Protein AF-A0A960B682-F1 (afdb_monomer_lite)

Radius of gyration: 35.12 Å; chains: 1; bounding box: 78×86×110 Å

Sequence (239 aa):
MGPPQSSPTVIGLFSESTRPTTAAVTRRRTMNLGVRFSASEDATIVGLQFYRSAKQKRSFAGALWSSKGKLLARVKFPSSTTVGWQTVQLSKPVWMRAGRTFVVSYRARAGRFAVTRGAFISTYTQGSLSVAKKGGVRRASGALKFPKKRTTANYLVDVVAVKATASAAAEPSPTPTSSPTATSSPTATSSPTATSSPTATSSPTASASPTASASPTASASPTTSASATASVPAGGAVT

pLDDT: mean 80.02, std 21.46, range [40.56, 98.81]

Foldseek 3Di:
DDDDQDDWDKDKQDDQPDAFPALKDFDQFKKKKWFKKAFQAKWKFFKKKFFDHQVRQAKKKKFKAFPVFHTDFIDIRHGDNDGGMDIDTTPDIDIHHHPGMMMIIIIGPRRIFGKHAQQQCAKGDDPRMIGHRQRIFMDTDPDNGDGDDTHNMDRGMMTIIIGDGPDPDDPDDPPPPPPPDPDPDDDDDDDDDDDDDDDDDDDDDDDDDDDDDDDDDDDDDDDDDDDDDDDDDDDDDDD

Secondary structure (DSSP, 8-state):
---------EE-SS-TT---SEEEE--SS-EEEEEEEEESS-EEEEEEEEEEPTT--S-EEEEEEETT--EEEEEEE------EEEEEEEEEEEEE-TT-EEEEEEEEGGG-EEEBTTTTSS-EEETTEEE-TT-EEEEE-SS-----EEES-B-SEEEEEEEPP--SS-------PPPPP-PPPPP-PPPPPPPPPPPPPPPPPPPPPPPPPPPPPPPPPPPPP--------------

Structure (mmCIF, N/CA/C/O backbone):
data_AF-A0A960B682-F1
#
_entry.id   AF-A0A960B682-F1
#
loop_
_atom_site.group_PDB
_atom_site.id
_atom_site.type_symbol
_atom_site.label_atom_id
_atom_site.label_alt_id
_atom_site.label_comp_id
_atom_site.label_asym_id
_atom_site.label_entity_id
_atom_site.label_seq_id
_atom_site.pdbx_PDB_ins_code
_atom_site.Cartn_x
_atom_site.Cartn_y
_atom_site.Cartn_z
_atom_site.occupancy
_atom_site.B_iso_or_equiv
_atom_site.auth_seq_id
_atom_site.auth_comp_id
_atom_site.auth_asym_id
_atom_site.auth_atom_id
_atom_site.pdbx_PDB_model_num
ATOM 1 N N . MET A 1 1 ? -16.144 36.222 17.630 1.00 46.81 1 MET A N 1
ATOM 2 C CA . MET A 1 1 ? -15.050 35.413 17.048 1.00 46.81 1 MET A CA 1
ATOM 3 C C . MET A 1 1 ? -15.327 33.956 17.384 1.00 46.81 1 MET A C 1
ATOM 5 O O . MET A 1 1 ? -15.286 33.622 18.559 1.00 46.81 1 MET A O 1
ATOM 9 N N . GLY A 1 2 ? -15.698 33.121 16.409 1.00 49.09 2 GLY A N 1
ATOM 10 C CA . GLY A 1 2 ? -15.802 31.672 16.645 1.00 49.09 2 GLY A CA 1
ATOM 11 C C . GLY A 1 2 ? -14.410 31.039 16.794 1.00 49.09 2 GLY A C 1
ATOM 12 O O . GLY A 1 2 ? -13.438 31.638 16.323 1.00 49.09 2 GLY A O 1
ATOM 13 N N . PRO A 1 3 ? -14.278 29.862 17.432 1.00 58.12 3 PRO A N 1
ATOM 14 C CA . PRO A 1 3 ? -12.999 29.161 17.489 1.00 58.12 3 PRO A CA 1
ATOM 15 C C . PRO A 1 3 ? -12.527 28.798 16.069 1.00 58.12 3 PRO A C 1
ATOM 17 O O . PRO A 1 3 ? -13.360 28.466 15.218 1.00 58.12 3 PRO A O 1
ATOM 20 N N . PRO A 1 4 ? -11.212 28.841 15.784 1.00 53.50 4 PRO A N 1
ATOM 21 C CA . PRO A 1 4 ? -10.695 28.495 14.466 1.00 53.50 4 PRO A CA 1
ATOM 22 C C . PRO A 1 4 ? -10.972 27.018 14.165 1.00 53.50 4 PRO A C 1
ATOM 24 O O . PRO A 1 4 ? -10.427 26.123 14.811 1.00 53.50 4 PRO A O 1
ATOM 27 N N . GLN A 1 5 ? -11.815 26.753 13.165 1.00 52.91 5 GLN A N 1
ATOM 28 C CA . GLN A 1 5 ? -12.023 25.396 12.670 1.00 52.91 5 GLN A CA 1
ATOM 29 C C . GLN A 1 5 ? -10.776 24.939 11.907 1.00 52.91 5 GLN A C 1
ATOM 31 O O . GLN A 1 5 ? -10.534 25.346 10.770 1.00 52.91 5 GLN A O 1
ATOM 36 N N . SER A 1 6 ? -9.973 24.080 12.535 1.00 59.97 6 SER A N 1
ATOM 37 C CA . SER A 1 6 ? -8.845 23.425 11.871 1.00 59.97 6 SER A CA 1
ATOM 38 C C . SER A 1 6 ? -9.337 22.585 10.693 1.00 59.97 6 SER A C 1
ATOM 40 O O . SER A 1 6 ? -10.224 21.744 10.846 1.00 59.97 6 SER A O 1
ATOM 42 N N . SER A 1 7 ? -8.741 22.794 9.519 1.00 66.75 7 SER A N 1
ATOM 43 C CA . SER A 1 7 ? -9.052 22.014 8.315 1.00 66.75 7 SER A CA 1
ATOM 44 C C . SER A 1 7 ? -8.635 20.540 8.463 1.00 66.75 7 SER A C 1
ATOM 46 O O . SER A 1 7 ? -7.662 20.248 9.163 1.00 66.75 7 SER A O 1
ATOM 48 N N . PRO A 1 8 ? -9.328 19.593 7.802 1.00 75.12 8 PRO A N 1
ATOM 49 C CA . PRO A 1 8 ? -9.015 18.168 7.891 1.00 75.12 8 PRO A CA 1
ATOM 50 C C . PRO A 1 8 ? -7.630 17.834 7.315 1.00 75.12 8 PRO A C 1
ATOM 52 O O . PRO A 1 8 ? -7.398 17.925 6.109 1.00 75.12 8 PRO A O 1
ATOM 55 N N . THR A 1 9 ? -6.711 17.387 8.175 1.00 88.88 9 THR A N 1
ATOM 56 C CA . THR A 1 9 ? -5.348 17.014 7.771 1.00 88.88 9 THR A CA 1
ATOM 57 C C . THR A 1 9 ? -5.322 15.646 7.092 1.00 88.88 9 THR A C 1
ATOM 59 O O . THR A 1 9 ? -5.584 14.615 7.722 1.00 88.88 9 THR A O 1
ATOM 62 N N . VAL A 1 10 ? -4.941 15.630 5.813 1.00 92.81 10 VAL A N 1
ATOM 63 C CA . VAL A 1 10 ? -4.669 14.404 5.048 1.00 92.81 10 VAL A CA 1
ATOM 64 C C . VAL A 1 10 ? -3.266 13.883 5.373 1.00 92.81 10 VAL A C 1
ATOM 66 O O . VAL A 1 10 ? -2.299 14.641 5.386 1.00 92.81 10 VAL A O 1
ATOM 69 N N . ILE A 1 11 ? -3.151 12.578 5.616 1.00 95.06 11 ILE A N 1
ATOM 70 C CA . ILE A 1 11 ? -1.906 11.865 5.921 1.00 95.06 11 ILE A CA 1
ATOM 71 C C . ILE A 1 11 ? -1.767 10.593 5.070 1.00 95.06 11 ILE A C 1
ATOM 73 O O . ILE A 1 11 ? -2.754 9.950 4.701 1.00 95.06 11 ILE A O 1
ATOM 77 N N . GLY A 1 12 ? -0.518 10.208 4.811 1.00 96.50 12 GLY A N 1
ATOM 78 C CA . GLY A 1 12 ? -0.110 8.966 4.150 1.00 96.50 12 GLY A CA 1
ATOM 79 C C . GLY A 1 12 ? 1.223 8.472 4.719 1.00 96.50 12 GLY A C 1
ATOM 80 O O . GLY A 1 12 ? 1.853 9.172 5.520 1.00 96.50 12 GLY A O 1
ATOM 81 N N . LEU A 1 13 ? 1.645 7.261 4.355 1.00 96.50 13 LEU A N 1
ATOM 82 C CA . LEU A 1 13 ? 2.926 6.690 4.778 1.00 96.50 13 LEU A CA 1
ATOM 83 C C . LEU A 1 13 ? 4.105 7.361 4.081 1.00 96.50 13 LEU A C 1
ATOM 85 O O . LEU A 1 13 ? 5.152 7.477 4.699 1.00 96.50 13 LEU A O 1
ATOM 89 N N . PHE A 1 14 ? 3.969 7.768 2.823 1.00 96.75 14 PHE A N 1
ATOM 90 C CA . PHE A 1 14 ? 5.060 8.315 2.020 1.00 96.75 14 PHE A CA 1
ATOM 91 C C . PHE A 1 14 ? 4.725 9.722 1.526 1.00 96.75 14 PHE A C 1
ATOM 93 O O . PHE A 1 14 ? 3.563 10.095 1.402 1.00 96.75 14 PHE A O 1
ATOM 100 N N . SER A 1 15 ? 5.746 10.528 1.245 1.00 93.62 15 SER A N 1
ATOM 101 C CA . SER A 1 15 ? 5.554 11.814 0.570 1.00 93.62 15 SER A CA 1
ATOM 102 C C . SER A 1 15 ? 5.215 11.600 -0.909 1.00 93.62 15 SER A C 1
ATOM 104 O O . SER A 1 15 ? 5.771 10.702 -1.552 1.00 93.62 15 SER A O 1
ATOM 106 N N . GLU A 1 16 ? 4.404 12.484 -1.491 1.00 92.88 16 GLU A N 1
ATOM 107 C CA . GLU A 1 16 ? 4.124 12.541 -2.935 1.00 92.88 16 GLU A CA 1
ATOM 108 C C . GLU A 1 16 ? 5.397 12.735 -3.784 1.00 92.88 16 GLU A C 1
ATOM 110 O O . GLU A 1 16 ? 5.443 12.357 -4.960 1.00 92.88 16 GLU A O 1
ATOM 115 N N . SER A 1 17 ? 6.482 13.261 -3.201 1.00 94.25 17 SER A N 1
ATOM 116 C CA . SER A 1 17 ? 7.797 13.348 -3.856 1.00 94.25 17 SER A CA 1
ATOM 117 C C . SER A 1 17 ? 8.570 12.022 -3.874 1.00 94.25 17 SER A C 1
ATOM 119 O O . SER A 1 17 ? 9.531 11.889 -4.630 1.00 94.25 17 SER A O 1
ATOM 121 N N . THR A 1 18 ? 8.139 11.003 -3.121 1.00 95.88 18 THR A N 1
ATOM 122 C CA . THR A 1 18 ? 8.808 9.692 -3.049 1.00 95.88 18 THR A CA 1
ATOM 123 C C . THR A 1 18 ? 8.901 9.045 -4.431 1.00 95.88 18 THR A C 1
ATOM 125 O O . THR A 1 18 ? 7.913 8.961 -5.167 1.00 95.88 18 THR A O 1
ATOM 128 N N . ARG A 1 19 ? 10.087 8.540 -4.786 1.00 95.56 19 ARG A N 1
ATOM 129 C CA . ARG A 1 19 ? 10.338 7.797 -6.031 1.00 95.56 19 ARG A CA 1
ATOM 130 C C . ARG A 1 19 ? 10.935 6.413 -5.730 1.00 95.56 19 ARG A C 1
ATOM 132 O O . ARG A 1 19 ? 11.663 6.257 -4.749 1.00 95.56 19 ARG A O 1
ATOM 139 N N . PRO A 1 20 ? 10.643 5.386 -6.546 1.00 96.44 20 PRO A N 1
ATOM 140 C CA . PRO A 1 20 ? 11.261 4.070 -6.405 1.00 96.44 20 PRO A CA 1
ATOM 141 C C . PRO A 1 20 ? 12.722 4.067 -6.874 1.00 96.44 20 PRO A C 1
ATOM 143 O O . PRO A 1 20 ? 13.000 4.511 -7.986 1.00 96.44 20 PRO A O 1
ATOM 146 N N . THR A 1 21 ? 13.639 3.448 -6.122 1.00 95.75 21 THR A N 1
ATOM 147 C CA . THR A 1 21 ? 15.032 3.255 -6.594 1.00 95.75 21 THR A CA 1
ATOM 148 C C . THR A 1 21 ? 15.147 2.218 -7.716 1.00 95.75 21 THR A C 1
ATOM 150 O O . THR A 1 21 ? 16.139 2.157 -8.433 1.00 95.75 21 THR A O 1
ATOM 153 N N . THR A 1 22 ? 14.125 1.385 -7.923 1.00 93.94 22 THR A N 1
ATOM 154 C CA . THR A 1 22 ? 13.963 0.571 -9.132 1.00 93.94 22 THR A CA 1
ATOM 155 C C . THR A 1 22 ? 12.555 0.768 -9.686 1.00 93.94 22 THR A C 1
ATOM 157 O O . THR A 1 22 ? 11.593 0.173 -9.193 1.00 93.94 22 THR A O 1
ATOM 160 N N . ALA A 1 23 ? 12.430 1.570 -10.745 1.00 88.56 23 ALA A N 1
ATOM 161 C CA . ALA A 1 23 ? 11.139 1.920 -11.340 1.00 88.56 23 ALA A CA 1
ATOM 162 C C . ALA A 1 23 ? 10.352 0.713 -11.889 1.00 88.56 23 ALA A C 1
ATOM 164 O O . ALA A 1 23 ? 9.124 0.697 -11.819 1.00 88.56 23 ALA A O 1
ATOM 165 N N . ALA A 1 24 ? 11.017 -0.317 -12.425 1.00 85.38 24 ALA A N 1
ATOM 166 C CA . ALA A 1 24 ? 10.324 -1.493 -12.953 1.00 85.38 24 ALA A CA 1
ATOM 167 C C . ALA A 1 24 ? 11.128 -2.794 -12.814 1.00 85.38 24 ALA A C 1
ATOM 169 O O . ALA A 1 24 ? 11.916 -3.160 -13.686 1.00 85.38 24 ALA A O 1
ATOM 170 N N . VAL A 1 25 ? 10.838 -3.562 -11.764 1.00 87.00 25 VAL A N 1
ATOM 171 C CA . VAL A 1 25 ? 11.156 -4.995 -11.721 1.00 87.00 25 VAL A CA 1
ATOM 172 C C . VAL A 1 25 ? 10.206 -5.742 -12.659 1.00 87.00 25 VAL A C 1
ATOM 174 O O . VAL A 1 25 ? 9.027 -5.403 -12.751 1.00 87.00 25 VAL A O 1
ATOM 177 N N . THR A 1 26 ? 10.706 -6.779 -13.335 1.00 85.56 26 THR A N 1
ATOM 178 C CA . THR A 1 26 ? 9.886 -7.767 -14.053 1.00 85.56 26 THR A CA 1
ATOM 179 C C . THR A 1 26 ? 10.125 -9.154 -13.451 1.00 85.56 26 THR A C 1
ATOM 181 O O . THR A 1 26 ? 11.264 -9.545 -13.201 1.00 85.56 26 THR A O 1
ATOM 184 N N . ARG A 1 27 ? 9.056 -9.914 -13.192 1.00 81.38 27 ARG A N 1
ATOM 185 C CA . ARG A 1 27 ? 9.108 -11.320 -12.748 1.00 81.38 27 ARG A CA 1
ATOM 186 C C . ARG A 1 27 ? 8.063 -12.119 -13.521 1.00 81.38 27 ARG A C 1
ATOM 188 O O . ARG A 1 27 ? 6.939 -11.657 -13.660 1.00 81.38 27 ARG A O 1
ATOM 195 N N . ARG A 1 28 ? 8.360 -13.364 -13.907 1.00 82.88 28 ARG A N 1
ATOM 196 C CA . ARG A 1 28 ? 7.420 -14.258 -14.629 1.00 82.88 28 ARG A CA 1
ATOM 197 C C . ARG A 1 28 ? 6.157 -14.671 -13.829 1.00 82.88 28 ARG A C 1
ATOM 199 O O . ARG A 1 28 ? 5.423 -15.548 -14.258 1.00 82.88 28 ARG A O 1
ATOM 206 N N . ARG A 1 29 ? 5.887 -14.084 -12.652 1.00 89.81 29 ARG A N 1
ATOM 207 C CA . ARG A 1 29 ? 4.788 -14.465 -11.741 1.00 89.81 29 ARG A CA 1
ATOM 208 C C . ARG A 1 29 ? 4.045 -13.236 -11.218 1.00 89.81 29 ARG A C 1
ATOM 210 O O . ARG A 1 29 ? 4.669 -12.250 -10.838 1.00 89.81 29 ARG A O 1
ATOM 217 N N . THR A 1 30 ? 2.717 -13.320 -11.137 1.00 93.56 30 THR A N 1
ATOM 218 C CA . THR A 1 30 ? 1.878 -12.292 -10.494 1.00 93.56 30 THR A CA 1
ATOM 219 C C . THR A 1 30 ? 2.137 -12.247 -8.985 1.00 93.56 30 THR A C 1
ATOM 221 O O . THR A 1 30 ? 2.224 -13.284 -8.319 1.00 93.56 30 THR A O 1
ATOM 224 N N . MET A 1 31 ? 2.257 -11.034 -8.448 1.00 95.75 31 MET A N 1
ATOM 225 C CA . MET A 1 31 ? 2.606 -10.769 -7.052 1.00 95.75 31 MET A CA 1
ATOM 226 C C . MET A 1 31 ? 1.528 -9.923 -6.374 1.00 95.75 31 MET A C 1
ATOM 228 O O . MET A 1 31 ? 1.009 -8.986 -6.967 1.00 95.75 31 MET A O 1
ATOM 232 N N . ASN A 1 32 ? 1.233 -10.222 -5.111 1.00 97.62 32 ASN A N 1
ATOM 233 C CA . ASN A 1 32 ? 0.652 -9.269 -4.169 1.00 97.62 32 ASN A CA 1
ATOM 234 C C . ASN A 1 32 ? 1.809 -8.629 -3.416 1.00 97.62 32 ASN A C 1
ATOM 236 O O . ASN A 1 32 ? 2.676 -9.359 -2.922 1.00 97.62 32 ASN A O 1
ATOM 240 N N . LEU A 1 33 ? 1.823 -7.306 -3.359 1.00 97.75 33 LEU A N 1
ATOM 241 C CA . LEU A 1 33 ? 2.893 -6.487 -2.802 1.00 97.75 33 LEU A CA 1
ATOM 242 C C . LEU A 1 33 ? 2.260 -5.419 -1.918 1.00 97.75 33 LEU A C 1
ATOM 244 O O . LEU A 1 33 ? 1.188 -4.921 -2.255 1.00 97.75 33 LEU A O 1
ATOM 248 N N . GLY A 1 34 ? 2.876 -5.101 -0.787 1.00 98.38 34 GLY A N 1
ATOM 249 C CA . GLY A 1 34 ? 2.265 -4.219 0.197 1.00 98.38 34 GLY A CA 1
ATOM 250 C C . GLY A 1 34 ? 3.201 -3.769 1.302 1.00 98.38 34 GLY A C 1
ATOM 251 O O . GLY A 1 34 ? 4.359 -4.183 1.365 1.00 98.38 34 GLY A O 1
ATOM 252 N N . VAL A 1 35 ? 2.660 -2.968 2.207 1.00 98.75 35 VAL A N 1
ATOM 253 C CA . VAL A 1 35 ? 3.325 -2.517 3.427 1.00 98.75 35 VAL A CA 1
ATOM 254 C C . VAL A 1 35 ? 2.402 -2.753 4.622 1.00 98.75 35 VAL A C 1
ATOM 256 O O . VAL A 1 35 ? 1.184 -2.583 4.535 1.00 98.75 35 VAL A O 1
ATOM 259 N N . ARG A 1 36 ? 2.985 -3.228 5.725 1.00 98.62 36 ARG A N 1
ATOM 260 C CA . ARG A 1 36 ? 2.327 -3.422 7.019 1.00 98.62 36 ARG A CA 1
ATOM 261 C C . ARG A 1 36 ? 2.695 -2.252 7.919 1.00 98.62 36 ARG A C 1
ATOM 263 O O . ARG A 1 36 ? 3.870 -2.096 8.244 1.00 98.62 36 ARG A O 1
ATOM 270 N N . PHE A 1 37 ? 1.696 -1.488 8.330 1.00 98.56 37 PHE A N 1
ATOM 271 C CA . PHE A 1 37 ? 1.862 -0.214 9.021 1.00 98.56 37 PHE A CA 1
ATOM 272 C C . PHE A 1 37 ? 0.889 -0.092 10.198 1.00 98.56 37 PHE A C 1
ATOM 274 O O . PHE A 1 37 ? -0.105 -0.821 10.261 1.00 98.56 37 PHE A O 1
ATOM 281 N N . SER A 1 38 ? 1.174 0.806 11.129 1.00 97.62 38 SER A N 1
ATOM 282 C CA . SER A 1 38 ? 0.325 1.135 12.279 1.00 97.62 38 SER A CA 1
ATOM 283 C C . SER A 1 38 ? 0.161 2.642 12.412 1.00 97.62 38 SER A C 1
ATOM 285 O O . SER A 1 38 ? 1.035 3.380 11.961 1.00 97.62 38 SER A O 1
ATOM 287 N N . ALA A 1 39 ? -0.924 3.074 13.052 1.00 94.88 39 ALA A N 1
ATOM 288 C CA . ALA A 1 39 ? -1.137 4.468 13.425 1.00 94.88 39 ALA A CA 1
ATOM 289 C C . ALA A 1 39 ? -0.921 4.681 14.933 1.00 94.88 39 ALA A C 1
ATOM 291 O O . ALA A 1 39 ? -1.259 3.799 15.726 1.00 94.88 39 ALA A O 1
ATOM 292 N N . SER A 1 40 ? -0.380 5.833 15.327 1.00 94.06 40 SER A N 1
ATOM 293 C CA . SER A 1 40 ? -0.307 6.299 16.723 1.00 94.06 40 SER A CA 1
ATOM 294 C C . SER A 1 40 ? -1.534 7.111 17.152 1.00 94.06 40 SER A C 1
ATOM 296 O O . SER A 1 40 ? -1.729 7.325 18.340 1.00 94.06 40 SER A O 1
ATOM 298 N N . GLU A 1 41 ? -2.361 7.536 16.197 1.00 93.00 41 GLU A N 1
ATOM 299 C CA . GLU A 1 41 ? -3.565 8.350 16.395 1.00 93.00 41 GLU A CA 1
ATOM 300 C C . GLU A 1 41 ? -4.746 7.753 15.618 1.00 93.00 41 GLU A C 1
ATOM 302 O O . GLU A 1 41 ? -4.549 6.998 14.660 1.00 93.00 41 GLU A O 1
ATOM 307 N N . ASP A 1 42 ? -5.963 8.116 16.019 1.00 92.94 42 ASP A N 1
ATOM 308 C CA . ASP A 1 42 ? -7.193 7.739 15.325 1.00 92.94 42 ASP A CA 1
ATOM 309 C C . ASP A 1 42 ? -7.363 8.551 14.023 1.00 92.94 42 ASP A C 1
ATOM 311 O O . ASP A 1 42 ? -7.172 9.769 13.977 1.00 92.94 42 ASP A O 1
ATOM 315 N N . ALA A 1 43 ? -7.700 7.864 12.931 1.00 94.38 43 ALA A N 1
ATOM 316 C CA . ALA A 1 43 ? -7.898 8.461 11.613 1.00 94.38 43 ALA A CA 1
ATOM 317 C C . ALA A 1 43 ? -8.859 7.627 10.752 1.00 94.38 43 ALA A C 1
ATOM 319 O O . ALA A 1 43 ? -9.048 6.427 10.962 1.00 94.38 43 ALA A O 1
ATOM 320 N N . THR A 1 44 ? -9.403 8.236 9.703 1.00 96.62 44 THR A N 1
ATOM 321 C CA . THR A 1 44 ? -10.248 7.556 8.715 1.00 96.62 44 THR A CA 1
ATOM 322 C C . THR A 1 44 ? -9.472 7.350 7.422 1.00 96.62 44 THR A C 1
ATOM 324 O O . THR A 1 44 ? -9.117 8.319 6.758 1.00 96.62 44 THR A O 1
ATOM 327 N N . ILE A 1 45 ? -9.239 6.102 7.008 1.00 97.69 45 ILE A N 1
ATOM 328 C CA . ILE A 1 45 ? -8.698 5.813 5.672 1.00 97.69 45 ILE A CA 1
ATOM 329 C C . ILE A 1 45 ? -9.813 6.059 4.650 1.00 97.69 45 ILE A C 1
ATOM 331 O O . ILE A 1 45 ? -10.816 5.342 4.644 1.00 97.69 45 ILE A O 1
ATOM 335 N N . VAL A 1 46 ? -9.626 7.060 3.791 1.00 98.06 46 VAL A N 1
ATOM 336 C CA . VAL A 1 46 ? -10.589 7.482 2.759 1.00 98.06 46 VAL A CA 1
ATOM 337 C C . VAL A 1 46 ? -10.209 6.996 1.366 1.00 98.06 46 VAL A C 1
ATOM 339 O O . VAL A 1 46 ? -11.094 6.796 0.544 1.00 98.06 46 VAL A O 1
ATOM 342 N N . GLY A 1 47 ? -8.930 6.714 1.107 1.00 97.94 47 GLY A N 1
ATOM 343 C CA . GLY A 1 47 ? -8.446 6.250 -0.194 1.00 97.94 47 GLY A CA 1
ATOM 344 C C . GLY A 1 47 ? -7.230 5.337 -0.092 1.00 97.94 47 GLY A C 1
ATOM 345 O O . GLY A 1 47 ? -6.609 5.211 0.963 1.00 97.94 47 GLY A O 1
ATOM 346 N N . LEU A 1 48 ? -6.879 4.692 -1.204 1.00 98.62 48 LEU A N 1
ATOM 347 C CA . LEU A 1 48 ? -5.604 3.994 -1.380 1.00 98.62 48 LEU A CA 1
ATOM 348 C C . LEU A 1 48 ? -4.814 4.641 -2.512 1.00 98.62 48 LEU A C 1
ATOM 350 O O . LEU A 1 48 ? -5.388 5.080 -3.511 1.00 98.62 48 LEU A O 1
ATOM 354 N N . GLN A 1 49 ? -3.494 4.603 -2.398 1.00 97.75 49 GLN A N 1
ATOM 355 C CA . GLN A 1 49 ? -2.580 5.119 -3.404 1.00 97.75 49 GLN A CA 1
ATOM 356 C C . GLN A 1 49 ? -1.593 4.044 -3.859 1.00 97.75 49 GLN A C 1
ATOM 358 O O . GLN A 1 49 ? -1.257 3.127 -3.107 1.00 97.75 49 GLN A O 1
ATOM 363 N N . PHE A 1 50 ? -1.098 4.138 -5.090 1.00 95.38 50 PHE A N 1
ATOM 364 C CA . PHE A 1 50 ? 0.079 3.377 -5.510 1.00 95.38 50 PHE A CA 1
ATOM 365 C C . PHE A 1 50 ? 0.902 4.146 -6.540 1.00 95.38 50 PHE A C 1
ATOM 367 O O . PHE A 1 50 ? 0.360 4.945 -7.304 1.00 95.38 50 PHE A O 1
ATOM 374 N N . TYR A 1 51 ? 2.203 3.875 -6.589 1.00 96.50 51 TYR A N 1
ATOM 375 C CA . TYR A 1 51 ? 3.080 4.437 -7.607 1.00 96.50 51 TYR A CA 1
ATOM 376 C C . TYR A 1 51 ? 3.034 3.584 -8.877 1.00 96.50 51 TYR A C 1
ATOM 378 O O . TYR A 1 51 ? 3.448 2.418 -8.885 1.00 96.50 51 TYR A O 1
ATOM 386 N N . ARG A 1 52 ? 2.568 4.177 -9.976 1.00 95.00 52 ARG A N 1
ATOM 387 C CA . ARG A 1 52 ? 2.579 3.579 -11.310 1.00 95.00 52 ARG A CA 1
ATOM 388 C C . ARG A 1 52 ? 3.905 3.858 -12.004 1.00 95.00 52 ARG A C 1
ATOM 390 O O . ARG A 1 52 ? 4.301 5.009 -12.162 1.00 95.00 52 ARG A O 1
ATOM 397 N N . SER A 1 53 ? 4.566 2.812 -12.494 1.00 91.75 53 SER A N 1
ATOM 398 C CA . SER A 1 53 ? 5.712 2.953 -13.399 1.00 91.75 53 SER A CA 1
ATOM 399 C C . SER A 1 53 ? 5.330 2.823 -14.874 1.00 91.75 53 SER A C 1
ATOM 401 O O . SER A 1 53 ? 4.297 2.249 -15.219 1.00 91.75 53 SER A O 1
ATOM 403 N N . ALA A 1 54 ? 6.200 3.290 -15.776 1.00 88.38 54 ALA A N 1
ATOM 404 C CA . ALA A 1 54 ? 5.956 3.293 -17.226 1.00 88.38 54 ALA A CA 1
ATOM 405 C C . ALA A 1 54 ? 5.617 1.904 -17.816 1.00 88.38 54 ALA A C 1
ATOM 407 O O . ALA A 1 54 ? 4.930 1.795 -18.833 1.00 88.38 54 ALA A O 1
ATOM 408 N N . LYS A 1 55 ? 6.059 0.817 -17.160 1.00 85.69 55 LYS A N 1
ATOM 409 C CA . LYS A 1 55 ? 5.779 -0.578 -17.561 1.00 85.69 55 LYS A CA 1
ATOM 410 C C . LYS A 1 55 ? 4.468 -1.133 -16.962 1.00 85.69 55 LYS A C 1
ATOM 412 O O . LYS A 1 55 ? 4.178 -2.320 -17.119 1.00 85.69 55 LYS A O 1
ATOM 417 N N . GLN A 1 56 ? 3.663 -0.303 -16.293 1.00 89.12 56 GLN A N 1
ATOM 418 C CA . GLN A 1 56 ? 2.411 -0.656 -15.610 1.00 89.12 56 GLN A CA 1
ATOM 419 C C . GLN A 1 56 ? 1.199 0.106 -16.192 1.00 89.12 56 GLN A C 1
ATOM 421 O O . GLN A 1 56 ? 0.509 0.830 -15.483 1.00 89.12 56 GLN A O 1
ATOM 426 N N . LYS A 1 57 ? 0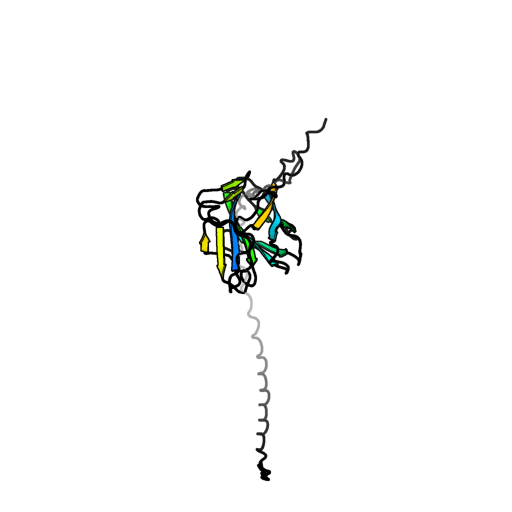.883 -0.079 -17.482 1.00 90.56 57 LYS A N 1
ATOM 427 C CA . LYS A 1 57 ? -0.206 0.672 -18.156 1.00 90.56 57 LYS A CA 1
ATOM 428 C C . LYS A 1 57 ? -1.641 0.165 -17.880 1.00 90.56 57 LYS A C 1
ATOM 430 O O . LYS A 1 57 ? -2.614 0.896 -18.036 1.00 90.56 57 LYS A O 1
ATOM 435 N N . ARG A 1 58 ? -1.800 -1.099 -17.460 1.00 91.81 58 ARG A N 1
ATOM 436 C CA . ARG A 1 58 ? -3.112 -1.766 -17.264 1.00 91.81 58 ARG A CA 1
ATOM 437 C C . ARG A 1 58 ? -3.791 -1.363 -15.944 1.00 91.81 58 ARG A C 1
ATOM 439 O O . ARG A 1 58 ? -3.181 -0.715 -15.100 1.00 91.81 58 ARG A O 1
ATOM 446 N N . SER A 1 59 ? -5.039 -1.787 -15.738 1.00 93.50 59 SER A N 1
ATOM 447 C CA . SER A 1 59 ? -5.705 -1.671 -14.432 1.00 93.50 59 SER A CA 1
ATOM 448 C C . SER A 1 59 ? -5.140 -2.653 -13.396 1.00 93.50 59 SER A C 1
ATOM 450 O O . SER A 1 59 ? -4.761 -3.791 -13.716 1.00 93.50 59 SER A O 1
ATOM 452 N N . PHE A 1 60 ? -5.128 -2.228 -12.133 1.00 93.62 60 PHE A N 1
ATOM 453 C CA . PHE A 1 60 ? -4.641 -3.001 -10.986 1.00 93.62 60 PHE A CA 1
ATOM 454 C C . PHE A 1 60 ? -5.700 -3.062 -9.883 1.00 93.62 60 PHE A C 1
ATOM 456 O O . PHE A 1 60 ? -6.621 -2.255 -9.842 1.00 93.62 60 PHE A O 1
ATOM 463 N N . ALA A 1 61 ? -5.588 -4.050 -8.995 1.00 96.56 61 ALA A N 1
ATOM 464 C CA . ALA A 1 61 ? -6.465 -4.168 -7.833 1.00 96.56 61 ALA A CA 1
ATOM 465 C C . ALA A 1 61 ? -5.661 -3.865 -6.568 1.00 96.56 61 ALA A C 1
ATOM 467 O O . ALA A 1 61 ? -4.628 -4.509 -6.356 1.00 96.56 61 ALA A O 1
ATOM 468 N N . GLY A 1 62 ? -6.145 -2.919 -5.766 1.00 97.94 62 GLY A N 1
ATOM 469 C CA . GLY A 1 62 ? -5.652 -2.620 -4.424 1.00 97.94 62 GLY A CA 1
ATOM 470 C C . GLY A 1 62 ? -6.544 -3.247 -3.351 1.00 97.94 62 GLY A C 1
ATOM 471 O O . GLY A 1 62 ? -7.716 -3.545 -3.602 1.00 97.94 62 GLY A O 1
ATOM 472 N N . ALA A 1 63 ? -5.991 -3.470 -2.164 1.00 98.62 63 ALA A N 1
ATOM 473 C CA . ALA A 1 63 ? -6.727 -3.925 -0.992 1.00 98.62 63 ALA A CA 1
ATOM 474 C C . ALA A 1 63 ? -6.075 -3.461 0.312 1.00 98.62 63 ALA A C 1
ATOM 476 O O . ALA A 1 63 ? -4.850 -3.542 0.468 1.00 98.62 63 ALA A O 1
ATOM 477 N N . LEU A 1 64 ? -6.938 -3.070 1.248 1.00 98.75 64 LEU A N 1
ATOM 478 C CA . LEU A 1 64 ? -6.634 -2.827 2.650 1.00 98.75 64 LEU A CA 1
ATOM 479 C C . LEU A 1 64 ? -7.090 -4.034 3.476 1.00 98.75 64 LEU A C 1
ATOM 481 O O . LEU A 1 64 ? -8.203 -4.536 3.297 1.00 98.75 64 LEU A O 1
ATOM 485 N N . TRP A 1 65 ? -6.247 -4.476 4.401 1.00 98.75 65 TRP A N 1
ATOM 486 C CA . TRP A 1 65 ? -6.497 -5.630 5.258 1.00 98.75 65 TRP A CA 1
ATOM 487 C C . TRP A 1 65 ? -6.210 -5.302 6.722 1.00 98.75 65 TRP A C 1
ATOM 489 O O . TRP A 1 65 ? -5.344 -4.481 7.033 1.00 98.75 65 TRP A O 1
ATOM 499 N N . SER A 1 66 ? -6.861 -6.026 7.632 1.00 98.12 66 SER A N 1
ATOM 500 C CA . SER A 1 66 ? -6.410 -6.094 9.022 1.00 98.12 66 SER A CA 1
ATOM 501 C C . SER A 1 66 ? -5.067 -6.829 9.127 1.00 98.12 66 SER A C 1
ATOM 503 O O . SER A 1 66 ? -4.699 -7.612 8.247 1.00 98.12 66 SER A O 1
ATOM 505 N N . SER A 1 67 ? -4.360 -6.663 10.246 1.00 96.56 67 SER A N 1
ATOM 506 C CA . SER A 1 67 ? -3.147 -7.436 10.567 1.00 96.56 67 SER A CA 1
ATOM 507 C C . SER A 1 67 ? -3.312 -8.962 10.487 1.00 96.56 67 SER A C 1
ATOM 509 O O . SER A 1 67 ? -2.331 -9.656 10.220 1.00 96.56 67 SER A O 1
ATOM 511 N N . LYS A 1 68 ? -4.536 -9.472 10.695 1.00 96.25 68 LYS A N 1
ATOM 512 C CA . LYS A 1 68 ? -4.912 -10.897 10.618 1.00 96.25 68 LYS A CA 1
ATOM 513 C C . LYS A 1 68 ? -5.318 -11.344 9.200 1.00 96.25 68 LYS A C 1
ATOM 515 O O . LYS A 1 68 ? -5.530 -12.530 8.972 1.00 96.25 68 LYS A O 1
ATOM 520 N N . GLY A 1 69 ? -5.416 -10.420 8.241 1.00 97.50 69 GLY A N 1
ATOM 521 C CA . GLY A 1 69 ? -5.749 -10.708 6.843 1.00 97.50 69 GLY A CA 1
ATOM 522 C C . GLY A 1 69 ? -7.238 -10.685 6.485 1.00 97.50 69 GLY A C 1
ATOM 523 O O . GLY A 1 69 ? -7.585 -11.121 5.388 1.00 97.50 69 GLY A O 1
ATOM 524 N N . LYS A 1 70 ? -8.113 -10.142 7.347 1.00 98.19 70 LYS A N 1
ATOM 525 C CA . LYS A 1 70 ? -9.499 -9.806 6.960 1.00 98.19 70 LYS A CA 1
ATOM 526 C C . LYS A 1 70 ? -9.450 -8.669 5.938 1.00 98.19 70 LYS A C 1
ATOM 528 O O . LYS A 1 70 ? -8.798 -7.661 6.204 1.00 98.19 70 LYS A O 1
ATOM 533 N N . LEU A 1 71 ? -10.121 -8.821 4.797 1.00 98.44 71 LEU A N 1
ATOM 534 C CA . LEU A 1 71 ? -10.285 -7.741 3.820 1.00 98.44 71 LEU A CA 1
ATOM 535 C C . LEU A 1 71 ? -11.169 -6.645 4.433 1.00 98.44 71 LEU A C 1
ATOM 537 O O . LEU A 1 71 ? -12.241 -6.951 4.950 1.00 98.44 71 LEU A O 1
ATOM 541 N N . LEU A 1 72 ? -10.704 -5.397 4.399 1.00 98.38 72 LEU A N 1
ATOM 542 C CA . LEU A 1 72 ? -11.431 -4.233 4.919 1.00 98.38 72 LEU A CA 1
ATOM 543 C C . LEU A 1 72 ? -11.953 -3.355 3.781 1.00 98.38 72 LEU A C 1
ATOM 545 O O . LEU A 1 72 ? -13.101 -2.936 3.810 1.00 98.38 72 LEU A O 1
ATOM 549 N N . ALA A 1 73 ? -11.128 -3.138 2.755 1.00 98.44 73 ALA A N 1
ATOM 550 C CA . ALA A 1 73 ? -11.521 -2.425 1.546 1.00 98.44 73 ALA A CA 1
ATOM 551 C C . ALA A 1 73 ? -10.796 -2.976 0.315 1.00 98.44 73 ALA A C 1
ATOM 553 O O . ALA A 1 73 ? -9.708 -3.553 0.413 1.00 98.44 73 ALA A O 1
ATOM 554 N N . ARG A 1 74 ? -11.391 -2.772 -0.862 1.00 98.25 74 ARG A N 1
ATOM 555 C CA . ARG A 1 74 ? -10.837 -3.156 -2.164 1.00 98.25 74 ARG A CA 1
ATOM 556 C C . ARG A 1 74 ? -11.062 -2.026 -3.158 1.00 98.25 74 ARG A C 1
ATOM 558 O O . ARG A 1 74 ? -12.169 -1.511 -3.238 1.00 98.25 74 ARG A O 1
ATOM 565 N N . VAL A 1 75 ? -10.046 -1.709 -3.956 1.00 98.12 75 VAL A N 1
ATOM 566 C CA . VAL A 1 75 ? -10.138 -0.702 -5.025 1.00 98.12 75 VAL A CA 1
ATOM 567 C C . VAL A 1 75 ? -9.683 -1.267 -6.364 1.00 98.12 75 VAL A C 1
ATOM 569 O O . VAL A 1 75 ? -8.908 -2.231 -6.433 1.00 98.12 75 VAL A O 1
ATOM 572 N N . LYS A 1 76 ? -10.127 -0.622 -7.442 1.00 97.38 76 LYS A N 1
ATOM 573 C CA . LYS A 1 76 ? -9.607 -0.808 -8.795 1.00 97.38 76 LYS A CA 1
ATOM 574 C C . LYS A 1 76 ? -8.889 0.471 -9.211 1.00 97.38 76 LYS A C 1
ATOM 576 O O . LYS A 1 76 ? -9.529 1.483 -9.449 1.00 97.38 76 LYS A O 1
ATOM 581 N N . PHE A 1 77 ? -7.572 0.396 -9.363 1.00 96.31 77 PHE A N 1
ATOM 582 C CA . PHE A 1 77 ? -6.824 1.433 -10.062 1.00 96.31 77 PHE A CA 1
ATOM 583 C C . PHE A 1 77 ? -7.100 1.295 -11.569 1.00 96.31 77 PHE A C 1
ATOM 585 O O . PHE A 1 77 ? -6.932 0.183 -12.096 1.00 96.31 77 PHE A O 1
ATOM 592 N N . PRO A 1 78 ? -7.529 2.362 -12.272 1.00 96.12 78 PRO A N 1
ATOM 593 C CA . PRO A 1 78 ? -7.834 2.313 -13.705 1.00 96.12 78 PRO A CA 1
ATOM 594 C C . PRO A 1 78 ? -6.584 2.004 -14.548 1.00 96.12 78 PRO A C 1
ATOM 596 O O . PRO A 1 78 ? -5.475 1.866 -14.028 1.00 96.12 78 PRO A O 1
ATOM 599 N N . SER A 1 79 ? -6.733 1.826 -15.859 1.00 94.88 79 SER A N 1
ATOM 600 C CA . SER A 1 79 ? -5.591 1.931 -16.780 1.00 94.88 79 SER A CA 1
ATOM 601 C C . SER A 1 79 ? -5.135 3.386 -16.866 1.00 94.88 79 SER A C 1
ATOM 603 O O . SER A 1 79 ? -5.962 4.286 -16.815 1.00 94.88 79 SER A O 1
ATOM 605 N N . SER A 1 80 ? -3.828 3.608 -16.966 1.00 95.12 80 SER A N 1
ATOM 606 C CA . SER A 1 80 ? -3.234 4.940 -17.113 1.00 95.12 80 SER A CA 1
ATOM 607 C C . SER A 1 80 ? -1.813 4.796 -17.657 1.00 95.12 80 SER A C 1
ATOM 609 O O . SER A 1 80 ? -1.126 3.811 -17.360 1.00 95.12 80 SER A O 1
ATOM 611 N N . THR A 1 81 ? -1.389 5.751 -18.478 1.00 94.69 81 THR A N 1
ATOM 612 C CA . THR A 1 81 ? -0.016 5.897 -18.983 1.00 94.69 81 THR A CA 1
ATOM 613 C C . THR A 1 81 ? 0.844 6.793 -18.093 1.00 94.69 81 THR A C 1
ATOM 615 O O . THR A 1 81 ? 2.069 6.694 -18.166 1.00 94.69 81 THR A O 1
ATOM 618 N N . THR A 1 82 ? 0.228 7.610 -17.233 1.00 95.50 82 THR A N 1
ATOM 619 C CA . THR A 1 82 ? 0.896 8.555 -16.332 1.00 95.50 82 THR A CA 1
ATOM 620 C C . THR A 1 82 ? 1.772 7.826 -15.317 1.00 95.50 82 THR A C 1
ATOM 622 O O . THR A 1 82 ? 1.320 6.921 -14.613 1.00 95.50 82 THR A O 1
ATOM 625 N N . VAL A 1 83 ? 3.040 8.221 -15.232 1.00 95.19 83 VAL A N 1
ATOM 626 C CA . VAL A 1 83 ? 3.992 7.714 -14.237 1.00 95.19 83 VAL A CA 1
ATOM 627 C C . VAL A 1 83 ? 3.901 8.575 -12.982 1.00 95.19 83 VAL A C 1
ATOM 629 O O . VAL A 1 83 ? 3.867 9.795 -13.087 1.00 95.19 83 VAL A O 1
ATOM 632 N N . GLY A 1 84 ? 3.888 7.951 -11.805 1.00 96.19 84 GLY A N 1
ATOM 633 C CA . GLY A 1 84 ? 3.773 8.656 -10.527 1.00 96.19 84 GLY A CA 1
ATOM 634 C C . GLY A 1 84 ? 2.746 8.025 -9.594 1.00 96.19 84 GLY A C 1
ATOM 635 O O . GLY A 1 84 ? 2.221 6.941 -9.864 1.00 96.19 84 GLY A O 1
ATOM 636 N N . TRP A 1 85 ? 2.459 8.703 -8.487 1.00 97.38 85 TRP A N 1
ATOM 637 C CA . TRP A 1 85 ? 1.407 8.302 -7.560 1.00 97.38 85 TRP A CA 1
ATOM 638 C C . TRP A 1 85 ? 0.016 8.422 -8.192 1.00 97.38 85 TRP A C 1
ATOM 640 O O . TRP A 1 85 ? -0.247 9.275 -9.040 1.00 97.38 85 TRP A O 1
ATOM 650 N N . GLN A 1 86 ? -0.867 7.493 -7.834 1.00 97.19 86 GLN A N 1
ATOM 651 C CA . GLN A 1 86 ? -2.226 7.379 -8.355 1.00 97.19 86 GLN A CA 1
ATOM 652 C C . GLN A 1 86 ? -3.163 7.035 -7.197 1.00 97.19 86 GLN A C 1
ATOM 654 O O . GLN A 1 86 ? -3.065 5.943 -6.629 1.00 97.19 86 GLN A O 1
ATOM 659 N N . THR A 1 87 ? -4.067 7.954 -6.864 1.00 97.44 87 THR A N 1
ATOM 660 C CA . THR A 1 87 ? -5.036 7.823 -5.766 1.00 97.44 87 THR A CA 1
ATOM 661 C C . THR A 1 87 ? -6.366 7.267 -6.269 1.00 97.44 87 THR A C 1
ATOM 663 O O . THR A 1 87 ? -6.831 7.636 -7.345 1.00 97.44 87 THR A O 1
ATOM 666 N N . VAL A 1 88 ? -7.001 6.393 -5.486 1.00 98.19 88 VAL A N 1
ATOM 667 C CA . VAL A 1 88 ? -8.399 5.974 -5.672 1.00 98.19 88 VAL A CA 1
ATOM 668 C C . VAL A 1 88 ? -9.101 5.996 -4.321 1.00 98.19 88 VAL A C 1
ATOM 670 O O . VAL A 1 88 ? -8.653 5.339 -3.378 1.00 98.19 88 VAL A O 1
ATOM 673 N N . GLN A 1 89 ? -10.211 6.728 -4.240 1.00 97.88 89 GLN A N 1
ATOM 674 C CA . GLN A 1 89 ? -11.036 6.794 -3.036 1.00 97.88 89 GLN A CA 1
ATOM 675 C C . GLN A 1 89 ? -11.741 5.457 -2.760 1.00 97.88 89 GLN A C 1
ATOM 677 O O . GLN A 1 89 ? -12.044 4.678 -3.670 1.00 97.88 89 GLN A O 1
ATOM 682 N N . LEU A 1 90 ? -11.989 5.178 -1.485 1.00 97.69 90 LEU A N 1
ATOM 683 C CA . LEU A 1 90 ? -12.803 4.063 -1.026 1.00 97.69 90 LEU A CA 1
ATOM 684 C C . LEU A 1 90 ? -14.284 4.437 -1.128 1.00 97.69 90 LEU A C 1
ATOM 686 O O . LEU A 1 90 ? -14.686 5.516 -0.712 1.00 97.69 90 LEU A O 1
ATOM 690 N N . SER A 1 91 ? -15.122 3.504 -1.579 1.00 95.19 91 SER A N 1
ATOM 691 C CA . SER A 1 91 ? -16.584 3.667 -1.530 1.00 95.19 91 SER A CA 1
ATOM 692 C C . SER A 1 91 ? -17.158 3.595 -0.108 1.00 95.19 91 SER A C 1
ATOM 694 O O . SER A 1 91 ? -18.309 3.949 0.113 1.00 95.19 91 SER A O 1
ATOM 696 N N . LYS A 1 92 ? -16.380 3.071 0.847 1.00 95.62 92 LYS A N 1
ATOM 697 C CA . LYS A 1 92 ? -16.684 3.038 2.281 1.00 95.62 92 LYS A CA 1
ATOM 698 C C . LYS A 1 92 ? -15.386 3.344 3.037 1.00 95.62 92 LYS A C 1
ATOM 700 O O . LYS A 1 92 ? -14.456 2.537 2.923 1.00 95.62 92 LYS A O 1
ATOM 705 N N . PRO A 1 93 ? -15.286 4.476 3.754 1.00 96.81 93 PRO A N 1
ATOM 706 C CA . PRO A 1 93 ? -14.110 4.790 4.555 1.00 96.81 93 PRO A CA 1
ATOM 707 C C . PRO A 1 93 ? -13.863 3.734 5.643 1.00 96.81 93 PRO A C 1
ATOM 709 O O . PRO A 1 93 ? -14.789 3.051 6.085 1.00 96.81 93 PRO A O 1
ATOM 712 N N . VAL A 1 94 ? -12.609 3.575 6.070 1.00 97.50 94 VAL A N 1
ATOM 713 C CA . VAL A 1 94 ? -12.215 2.562 7.063 1.00 97.50 94 VAL A CA 1
ATOM 714 C C . VAL A 1 94 ? -11.577 3.227 8.275 1.00 97.50 94 VAL A C 1
ATOM 716 O O . VAL A 1 94 ? -10.491 3.794 8.176 1.00 97.50 94 VAL A O 1
ATOM 719 N N . TRP A 1 95 ? -12.229 3.093 9.432 1.00 95.38 95 TRP A N 1
ATOM 720 C CA . TRP A 1 95 ? -11.716 3.598 10.705 1.00 95.38 95 TRP A CA 1
ATOM 721 C C . TRP A 1 95 ? -10.425 2.884 11.128 1.00 95.38 95 TRP A C 1
ATOM 723 O O . TRP A 1 95 ? -10.368 1.652 11.276 1.00 95.38 95 TRP A O 1
ATOM 733 N N . MET A 1 96 ? -9.385 3.678 11.346 1.00 94.19 96 MET A N 1
ATOM 734 C CA . MET A 1 96 ? -8.054 3.275 11.770 1.00 94.19 96 MET A CA 1
ATOM 735 C C . MET A 1 96 ? -7.806 3.828 13.171 1.00 94.19 96 MET A C 1
ATOM 737 O O . MET A 1 96 ? -7.428 4.978 13.332 1.00 94.19 96 MET A O 1
ATOM 741 N N . ARG A 1 97 ? -8.009 2.980 14.185 1.00 91.25 97 ARG A N 1
ATOM 742 C CA . ARG A 1 97 ? -7.675 3.322 15.573 1.00 91.25 97 ARG A CA 1
ATOM 743 C C . ARG A 1 97 ? -6.168 3.277 15.820 1.00 91.25 97 ARG A C 1
ATOM 745 O O . ARG A 1 97 ? -5.493 2.378 15.296 1.00 91.25 97 ARG A O 1
ATOM 752 N N . ALA A 1 98 ? -5.699 4.145 16.703 1.00 92.88 98 ALA A N 1
ATOM 753 C CA . ALA A 1 98 ? -4.378 4.146 17.305 1.00 92.88 98 ALA A CA 1
ATOM 754 C C . ALA A 1 98 ? -3.975 2.750 17.820 1.00 92.88 98 ALA A C 1
ATOM 756 O O . ALA A 1 98 ? -4.803 1.926 18.227 1.00 92.88 98 ALA A O 1
ATOM 757 N N . GLY A 1 99 ? -2.682 2.444 17.730 1.00 92.56 99 GLY A N 1
ATOM 758 C CA . GLY A 1 99 ? -2.089 1.158 18.107 1.00 92.56 99 GLY A CA 1
ATOM 759 C C . GLY A 1 99 ? -2.428 -0.016 17.175 1.00 92.56 99 GLY A C 1
ATOM 760 O O . GLY A 1 99 ? -1.768 -1.059 17.229 1.00 92.56 99 GLY A O 1
ATOM 761 N N . ARG A 1 100 ? -3.417 0.100 16.276 1.00 95.12 100 ARG A N 1
ATOM 762 C CA . ARG A 1 100 ? -3.786 -1.003 15.375 1.00 95.12 100 ARG A CA 1
ATOM 763 C C . ARG A 1 100 ? -2.860 -1.074 14.167 1.00 95.12 100 ARG A C 1
ATOM 765 O O . ARG A 1 100 ? -2.492 -0.075 13.560 1.00 95.12 100 ARG A O 1
ATOM 772 N N . THR A 1 101 ? -2.527 -2.303 13.775 1.00 97.44 101 THR A N 1
ATOM 773 C CA . THR A 1 101 ? -1.761 -2.578 12.554 1.00 97.44 101 THR A CA 1
ATOM 774 C C . THR A 1 101 ? -2.664 -3.005 11.396 1.00 97.44 101 THR A C 1
ATOM 776 O O . THR A 1 101 ? -3.506 -3.899 11.538 1.00 97.44 101 THR A O 1
ATOM 779 N N . PHE A 1 102 ? -2.392 -2.452 10.220 1.00 98.38 102 PHE A N 1
ATOM 780 C CA . PHE A 1 102 ? -3.052 -2.736 8.952 1.00 98.38 102 PHE A CA 1
ATOM 781 C C . PHE A 1 102 ? -2.037 -3.189 7.896 1.00 98.38 102 PHE A C 1
ATOM 783 O O . PHE A 1 102 ? -0.820 -3.143 8.098 1.00 98.38 102 PHE A O 1
ATOM 790 N N . VAL A 1 103 ? -2.538 -3.673 6.762 1.00 98.81 103 VAL A N 1
ATOM 791 C CA . VAL A 1 103 ? -1.736 -3.929 5.561 1.00 98.81 103 VAL A CA 1
ATOM 792 C C . VAL A 1 103 ? -2.432 -3.290 4.376 1.00 98.81 103 VAL A C 1
ATOM 794 O O . VAL A 1 103 ? -3.572 -3.646 4.082 1.00 98.81 103 VAL A O 1
ATOM 797 N N . VAL A 1 104 ? -1.738 -2.415 3.655 1.00 98.75 104 VAL A N 1
ATOM 798 C CA . VAL A 1 104 ? -2.170 -1.952 2.332 1.00 98.75 104 VAL A CA 1
ATOM 799 C C . VAL A 1 104 ? -1.358 -2.668 1.258 1.00 98.75 104 VAL A C 1
ATOM 801 O O . VAL A 1 104 ? -0.186 -2.996 1.453 1.00 98.75 104 VAL A O 1
ATOM 804 N N . SER A 1 105 ? -2.000 -3.022 0.146 1.00 98.62 105 SER A N 1
ATOM 805 C CA . SER A 1 105 ? -1.390 -3.858 -0.889 1.00 98.62 105 SER A CA 1
ATOM 806 C C . SER A 1 105 ? -2.042 -3.701 -2.257 1.00 98.62 105 SER A C 1
ATOM 808 O O . SER A 1 105 ? -3.197 -3.295 -2.360 1.00 98.62 105 SER A O 1
ATOM 810 N N . TYR A 1 106 ? -1.340 -4.126 -3.304 1.00 97.69 106 TYR A N 1
ATOM 811 C CA . TYR A 1 106 ? -1.873 -4.263 -4.657 1.00 97.69 106 TYR A CA 1
ATOM 812 C C . TYR A 1 106 ? -1.381 -5.542 -5.338 1.00 97.69 106 TYR A C 1
ATOM 814 O O . TYR A 1 106 ? -0.394 -6.166 -4.931 1.00 97.69 106 TYR A O 1
ATOM 822 N N . ARG A 1 107 ? -2.078 -5.943 -6.406 1.00 95.88 107 ARG A N 1
ATOM 823 C CA . ARG A 1 107 ? -1.719 -7.103 -7.234 1.00 95.88 107 ARG A CA 1
ATOM 824 C C . ARG A 1 107 ? -1.023 -6.693 -8.533 1.00 95.88 107 ARG A C 1
ATOM 826 O O . ARG A 1 107 ? -1.689 -6.393 -9.523 1.00 95.88 107 ARG A O 1
ATOM 833 N N . ALA A 1 108 ? 0.302 -6.797 -8.561 1.00 92.38 108 ALA A N 1
ATOM 834 C CA . ALA A 1 108 ? 1.142 -6.652 -9.747 1.00 92.38 108 ALA A CA 1
ATOM 835 C C . ALA A 1 108 ? 1.038 -7.883 -10.675 1.00 92.38 108 ALA A C 1
ATOM 837 O O . ALA A 1 108 ? 1.684 -8.915 -10.456 1.00 92.38 108 ALA A O 1
ATOM 838 N N . ARG A 1 109 ? 0.217 -7.778 -11.731 1.00 86.62 109 ARG A N 1
ATOM 839 C CA . ARG A 1 109 ? 0.122 -8.772 -12.822 1.00 86.62 109 ARG A CA 1
ATOM 840 C C . ARG A 1 109 ? 1.445 -8.875 -13.589 1.00 86.62 109 ARG A C 1
ATOM 842 O O . ARG A 1 109 ? 2.108 -7.862 -13.800 1.00 86.62 109 ARG A O 1
ATOM 849 N N . ALA A 1 110 ? 1.818 -10.094 -13.994 1.00 83.81 110 ALA A N 1
ATOM 850 C CA . ALA A 1 110 ? 3.084 -10.389 -14.686 1.00 83.81 110 ALA A CA 1
ATOM 851 C C . ALA A 1 110 ? 4.333 -9.815 -13.976 1.00 83.81 110 ALA A C 1
ATOM 853 O O . ALA A 1 110 ? 5.312 -9.441 -14.619 1.00 83.81 110 ALA A O 1
ATOM 854 N N . GLY A 1 111 ? 4.264 -9.685 -12.645 1.00 79.06 111 GLY A N 1
ATOM 855 C CA . GLY A 1 111 ? 5.382 -9.274 -11.802 1.00 79.06 111 GLY A CA 1
ATOM 856 C C . GLY A 1 111 ? 6.008 -7.927 -12.161 1.00 79.06 111 GLY A C 1
ATOM 857 O O . GLY A 1 111 ? 7.195 -7.758 -11.893 1.00 79.06 111 GLY A O 1
ATOM 858 N N . ARG A 1 112 ? 5.248 -7.003 -12.769 1.00 89.50 112 ARG A N 1
ATOM 859 C CA . ARG A 1 112 ? 5.699 -5.643 -13.108 1.00 89.50 112 ARG A CA 1
ATOM 860 C C . ARG A 1 112 ? 5.388 -4.683 -11.961 1.00 89.50 112 ARG A C 1
ATOM 862 O O . ARG A 1 112 ? 4.210 -4.435 -11.692 1.00 89.50 112 ARG A O 1
ATOM 869 N N . PHE A 1 113 ? 6.417 -4.178 -11.280 1.00 91.94 113 PHE A N 1
ATOM 870 C CA . PHE A 1 113 ? 6.264 -3.281 -10.126 1.00 91.94 113 PHE A CA 1
ATOM 871 C C . PHE A 1 113 ? 7.473 -2.376 -9.875 1.00 91.94 113 PHE A C 1
ATOM 873 O O . PHE A 1 113 ? 8.610 -2.743 -10.176 1.00 91.94 113 PHE A O 1
ATOM 880 N N . ALA A 1 114 ? 7.200 -1.215 -9.283 1.00 94.25 114 ALA A N 1
ATOM 881 C CA . ALA A 1 114 ? 8.183 -0.328 -8.678 1.00 94.25 114 ALA A CA 1
ATOM 882 C C . ALA A 1 114 ? 8.618 -0.855 -7.296 1.00 94.25 114 ALA A C 1
ATOM 884 O O . ALA A 1 114 ? 7.814 -1.454 -6.576 1.00 94.25 114 ALA A O 1
ATOM 885 N N . VAL A 1 115 ? 9.883 -0.660 -6.915 1.00 96.31 115 VAL A N 1
ATOM 886 C CA . VAL A 1 115 ? 10.393 -1.071 -5.595 1.00 96.31 115 VAL A CA 1
ATOM 887 C C . VAL A 1 115 ? 11.553 -0.189 -5.132 1.00 96.31 115 VAL A C 1
ATOM 889 O O . VAL A 1 115 ? 12.419 0.162 -5.932 1.00 96.31 115 VAL A O 1
ATOM 892 N N . THR A 1 116 ? 11.615 0.074 -3.828 1.00 98.00 116 THR A N 1
ATOM 893 C CA . THR A 1 116 ? 12.829 0.523 -3.132 1.00 98.00 116 THR A CA 1
ATOM 894 C C . THR A 1 116 ? 13.246 -0.574 -2.158 1.00 98.00 116 THR A C 1
ATOM 896 O O . THR A 1 116 ? 12.540 -0.875 -1.193 1.00 98.00 116 THR A O 1
ATOM 899 N N . ARG A 1 117 ? 14.373 -1.240 -2.431 1.00 97.25 117 ARG A N 1
ATOM 900 C CA . ARG A 1 117 ? 14.933 -2.266 -1.531 1.00 97.25 117 ARG A CA 1
ATOM 901 C C . ARG A 1 117 ? 15.554 -1.583 -0.310 1.00 97.25 117 ARG A C 1
ATOM 903 O O . ARG A 1 117 ? 16.023 -0.462 -0.422 1.00 97.25 117 ARG A O 1
ATOM 910 N N . GLY A 1 118 ? 15.551 -2.250 0.843 1.00 97.00 118 GLY A N 1
ATOM 911 C CA . GLY A 1 118 ? 16.193 -1.738 2.061 1.00 97.00 118 GLY A CA 1
ATOM 912 C C . GLY A 1 118 ? 15.432 -0.642 2.823 1.00 97.00 118 GLY A C 1
ATOM 913 O O . GLY A 1 118 ? 15.774 -0.387 3.970 1.00 97.00 118 GLY A O 1
ATOM 914 N N . ALA A 1 119 ? 14.362 -0.069 2.259 1.00 97.12 119 ALA A N 1
ATOM 915 C CA . ALA A 1 119 ? 13.566 1.003 2.873 1.00 97.12 119 ALA A CA 1
ATOM 916 C C . ALA A 1 119 ? 13.094 0.739 4.321 1.00 97.12 119 ALA A C 1
ATOM 918 O O . ALA A 1 119 ? 12.868 1.683 5.065 1.00 97.12 119 ALA A O 1
ATOM 919 N N . PHE A 1 120 ? 12.946 -0.529 4.727 1.00 98.31 120 PHE A N 1
ATOM 920 C CA . PHE A 1 120 ? 12.522 -0.935 6.076 1.00 98.31 120 PHE A CA 1
ATOM 921 C C . PHE A 1 120 ? 13.555 -1.848 6.765 1.00 98.31 120 PHE A C 1
ATOM 923 O O . PHE A 1 120 ? 13.203 -2.903 7.314 1.00 98.31 120 PHE A O 1
ATOM 930 N N . ILE A 1 121 ? 14.846 -1.498 6.667 1.00 98.06 121 ILE A N 1
ATOM 931 C CA . ILE A 1 121 ? 15.937 -2.094 7.469 1.00 98.06 121 ILE A CA 1
ATOM 932 C C . ILE A 1 121 ? 15.824 -1.666 8.943 1.00 98.06 121 ILE A C 1
ATOM 934 O O . ILE A 1 121 ? 16.038 -2.492 9.834 1.00 98.06 121 ILE A O 1
ATOM 938 N N . SER A 1 122 ? 15.420 -0.421 9.188 1.00 97.56 122 SER A N 1
ATOM 939 C CA . SER A 1 122 ? 14.978 0.139 10.470 1.00 97.56 122 SER A CA 1
ATOM 940 C C . SER A 1 122 ? 13.452 0.349 10.469 1.00 97.56 122 SER A C 1
ATOM 942 O O . SER A 1 122 ? 12.762 -0.028 9.515 1.00 97.56 122 SER A O 1
ATOM 944 N N . THR A 1 123 ? 12.911 0.899 11.558 1.00 97.75 123 THR A N 1
ATOM 945 C CA . THR A 1 123 ? 11.552 1.462 11.573 1.00 97.75 123 THR A CA 1
ATOM 946 C C . THR A 1 123 ? 11.542 2.781 10.804 1.00 97.75 123 THR A C 1
ATOM 948 O O . THR A 1 123 ? 12.472 3.573 10.922 1.00 97.75 123 THR A O 1
ATOM 951 N N . TYR A 1 124 ? 10.482 3.006 10.039 1.00 98.12 124 TYR A N 1
ATOM 952 C CA . TYR A 1 124 ? 10.216 4.237 9.305 1.00 98.12 124 TYR A CA 1
ATOM 953 C C . TYR A 1 124 ? 8.906 4.848 9.820 1.00 98.12 124 TYR A C 1
ATOM 955 O O . TYR A 1 124 ? 7.942 4.110 10.026 1.00 98.12 124 TYR A O 1
ATOM 963 N N . THR A 1 125 ? 8.858 6.164 10.020 1.00 97.44 125 THR A N 1
ATOM 964 C CA . THR A 1 125 ? 7.688 6.888 10.543 1.00 97.44 125 THR A CA 1
ATOM 965 C C . THR A 1 125 ? 7.478 8.169 9.744 1.00 97.44 125 THR A C 1
ATOM 967 O O . THR A 1 125 ? 8.447 8.863 9.440 1.00 97.44 125 THR A O 1
ATOM 970 N N . GLN A 1 126 ? 6.223 8.484 9.426 1.00 94.88 126 GLN A N 1
ATOM 971 C CA . GLN A 1 126 ? 5.806 9.734 8.798 1.00 94.88 126 GLN A CA 1
ATOM 972 C C . GLN A 1 126 ? 4.520 10.218 9.484 1.00 94.88 126 GLN A C 1
ATOM 974 O O . GLN A 1 126 ? 3.475 9.570 9.400 1.00 94.88 126 GLN A O 1
ATOM 979 N N . GLY A 1 127 ? 4.600 11.342 10.203 1.00 92.50 127 GLY A N 1
ATOM 980 C CA . GLY A 1 127 ? 3.502 11.822 11.045 1.00 92.50 127 GLY A CA 1
ATOM 981 C C . GLY A 1 127 ? 3.067 10.759 12.060 1.00 92.50 127 GLY A C 1
ATOM 982 O O . GLY A 1 127 ? 3.902 10.168 12.740 1.00 92.50 127 GLY A O 1
ATOM 983 N N . SER A 1 128 ? 1.764 10.478 12.120 1.00 93.62 128 SER A N 1
ATOM 984 C CA . SER A 1 128 ? 1.194 9.451 13.001 1.00 93.62 128 SER A CA 1
ATOM 985 C C . SER A 1 128 ? 1.246 8.025 12.441 1.00 93.62 128 SER A C 1
ATOM 987 O O . SER A 1 128 ? 0.672 7.124 13.051 1.00 93.62 128 SER A O 1
ATOM 989 N N . LEU A 1 129 ? 1.881 7.782 11.286 1.00 97.00 129 LEU A N 1
ATOM 990 C CA . LEU A 1 129 ? 1.941 6.457 10.663 1.00 97.00 129 LEU A CA 1
ATOM 991 C C . LEU A 1 129 ? 3.361 5.880 10.689 1.00 97.00 129 LEU A C 1
ATOM 993 O O . LEU A 1 129 ? 4.328 6.547 10.327 1.00 97.00 129 LEU A O 1
ATOM 997 N N . SER A 1 130 ? 3.482 4.600 11.046 1.00 98.06 130 SER A N 1
ATOM 998 C CA . SER A 1 130 ? 4.771 3.906 11.153 1.00 98.06 130 SER A CA 1
ATOM 999 C C . SER A 1 130 ? 4.788 2.553 10.450 1.00 98.06 130 SER A C 1
ATOM 1001 O O . SER A 1 130 ? 3.842 1.765 10.514 1.00 98.06 130 SER A O 1
ATOM 1003 N N . VAL A 1 131 ? 5.931 2.238 9.847 1.00 98.62 131 VAL A N 1
ATOM 1004 C CA . VAL A 1 131 ? 6.288 0.948 9.256 1.00 98.62 131 VAL A CA 1
ATOM 1005 C C . VAL A 1 131 ? 7.456 0.364 10.047 1.00 98.62 131 VAL A C 1
ATOM 1007 O O . VAL A 1 131 ? 8.598 0.800 9.921 1.00 98.62 131 VAL A O 1
ATOM 1010 N N . ALA A 1 132 ? 7.184 -0.653 10.863 1.00 98.25 132 ALA A N 1
ATOM 1011 C CA . ALA A 1 132 ? 8.225 -1.351 11.618 1.00 98.25 132 ALA A CA 1
ATOM 1012 C C . ALA A 1 132 ? 9.252 -2.048 10.699 1.00 98.25 132 ALA A C 1
ATOM 1014 O O . ALA A 1 132 ? 8.941 -2.419 9.561 1.00 98.25 132 ALA A O 1
ATOM 1015 N N . LYS A 1 133 ? 10.452 -2.321 11.229 1.00 98.38 133 LYS A N 1
ATOM 1016 C CA . LYS A 1 133 ? 11.498 -3.140 10.582 1.00 98.38 133 LYS A CA 1
ATOM 1017 C C . LYS A 1 133 ? 10.922 -4.405 9.924 1.00 98.38 133 LYS A C 1
ATOM 1019 O O . LYS A 1 133 ? 10.127 -5.137 10.518 1.00 98.38 133 LYS A O 1
ATOM 1024 N N . LYS A 1 134 ? 11.333 -4.685 8.678 1.00 98.38 134 LYS A N 1
ATOM 1025 C C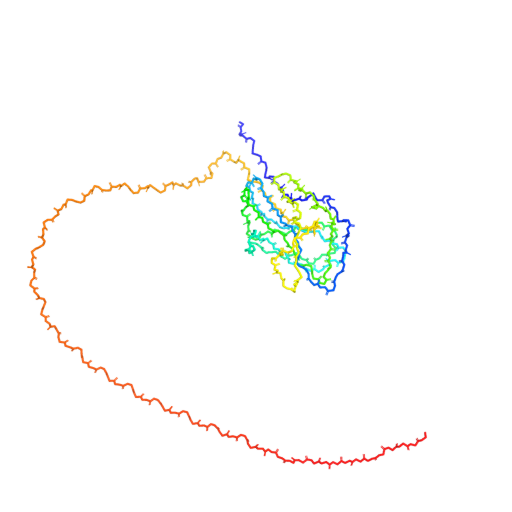A . LYS A 1 134 ? 10.758 -5.745 7.813 1.00 98.38 134 LYS A CA 1
ATOM 1026 C C . LYS A 1 134 ? 9.228 -5.601 7.600 1.00 98.38 134 LYS A C 1
ATOM 1028 O O . LYS A 1 134 ? 8.500 -6.603 7.552 1.00 98.38 134 LYS A O 1
ATOM 1033 N N . GLY A 1 135 ? 8.732 -4.365 7.496 1.00 98.31 135 GLY A N 1
ATOM 1034 C CA . GLY A 1 135 ? 7.311 -4.033 7.317 1.00 98.31 135 GLY A CA 1
ATOM 1035 C C . GLY A 1 135 ? 6.768 -4.211 5.894 1.00 98.31 135 GLY A C 1
ATOM 1036 O O . GLY A 1 135 ? 5.564 -4.384 5.717 1.00 98.31 135 GLY A O 1
ATOM 1037 N N . GLY A 1 136 ? 7.629 -4.258 4.876 1.00 98.62 136 GLY A N 1
ATOM 1038 C CA . GLY A 1 136 ? 7.224 -4.585 3.507 1.00 98.62 136 GLY A CA 1
ATOM 1039 C C . GLY A 1 136 ? 6.756 -6.037 3.395 1.00 98.62 136 GLY A C 1
ATOM 1040 O O . GLY A 1 136 ? 7.383 -6.935 3.956 1.00 98.62 136 GLY A O 1
ATOM 1041 N N . VAL A 1 137 ? 5.695 -6.317 2.644 1.00 98.69 137 VAL A N 1
ATOM 1042 C CA . VAL A 1 137 ? 5.081 -7.655 2.562 1.00 98.69 137 VAL A CA 1
ATOM 1043 C C . VAL A 1 137 ? 4.793 -8.095 1.126 1.00 98.69 137 VAL A C 1
ATOM 1045 O O . VAL A 1 137 ? 4.426 -7.295 0.269 1.00 98.69 137 VAL A O 1
ATOM 1048 N N . ARG A 1 138 ? 4.940 -9.400 0.847 1.00 97.69 138 ARG A N 1
ATOM 1049 C CA . ARG A 1 138 ? 4.681 -9.990 -0.479 1.00 97.69 138 ARG A CA 1
ATOM 1050 C C . ARG A 1 138 ? 4.049 -11.389 -0.451 1.00 97.69 138 ARG A C 1
ATOM 1052 O O . ARG A 1 138 ? 4.218 -12.155 0.501 1.00 97.69 138 ARG A O 1
ATOM 1059 N N . ARG A 1 139 ? 3.377 -11.770 -1.545 1.00 97.31 139 ARG A N 1
ATOM 1060 C CA . ARG A 1 139 ? 2.915 -13.147 -1.840 1.00 97.31 139 ARG A CA 1
ATOM 1061 C C . ARG A 1 139 ? 2.764 -13.377 -3.349 1.00 97.31 139 ARG A C 1
ATOM 1063 O O . ARG A 1 139 ? 2.036 -12.641 -4.005 1.00 97.31 139 ARG A O 1
ATOM 1070 N N . ALA A 1 140 ? 3.373 -14.432 -3.895 1.00 95.81 140 ALA A N 1
ATOM 1071 C CA . ALA A 1 140 ? 3.101 -14.868 -5.271 1.00 95.81 140 ALA A CA 1
ATOM 1072 C C . ALA A 1 140 ? 1.684 -15.466 -5.374 1.00 95.81 140 ALA A C 1
ATOM 1074 O O . ALA A 1 140 ? 1.289 -16.262 -4.520 1.00 95.81 140 ALA A O 1
ATOM 1075 N N . SER A 1 141 ? 0.889 -15.041 -6.360 1.00 94.75 141 SER A N 1
ATOM 1076 C CA . SER A 1 141 ? -0.522 -15.439 -6.507 1.00 94.75 141 SER A CA 1
ATOM 1077 C C . SER A 1 141 ? -1.115 -14.923 -7.816 1.00 94.75 141 SER A C 1
ATOM 1079 O O . SER A 1 141 ? -0.898 -13.762 -8.144 1.00 94.75 141 SER A O 1
ATOM 1081 N N . GLY A 1 142 ? -1.966 -15.698 -8.494 1.00 92.88 142 GLY A N 1
ATOM 1082 C CA . GLY A 1 142 ? -2.832 -15.159 -9.554 1.00 92.88 142 GLY A CA 1
ATOM 1083 C C . GLY A 1 142 ? -3.929 -14.227 -9.012 1.00 92.88 142 GLY A C 1
ATOM 1084 O O . GLY A 1 142 ? -4.224 -13.193 -9.613 1.00 92.88 142 GLY A O 1
ATOM 1085 N N . ALA A 1 143 ? -4.487 -14.548 -7.840 1.00 94.44 143 ALA A N 1
ATOM 1086 C CA . ALA A 1 143 ? -5.553 -13.792 -7.175 1.00 94.44 143 ALA A CA 1
ATOM 1087 C C . ALA A 1 143 ? -5.024 -12.720 -6.202 1.00 94.44 143 ALA A C 1
ATOM 1089 O O . ALA A 1 143 ? -3.910 -12.841 -5.677 1.00 94.44 143 ALA A O 1
ATOM 1090 N N . LEU A 1 144 ? -5.847 -11.700 -5.927 1.00 96.31 144 LEU A N 1
ATOM 1091 C CA . LEU A 1 144 ? -5.597 -10.710 -4.871 1.00 96.31 144 LEU A CA 1
ATOM 1092 C C . LEU A 1 144 ? -5.768 -11.403 -3.508 1.00 96.31 144 LEU A C 1
ATOM 1094 O O . LEU A 1 144 ? -6.873 -11.838 -3.193 1.00 96.31 144 LEU A O 1
ATOM 1098 N N . LYS A 1 145 ? -4.685 -11.573 -2.745 1.00 97.88 145 LYS A N 1
ATOM 1099 C CA . LYS A 1 145 ? -4.658 -12.310 -1.467 1.00 97.88 145 LYS A CA 1
ATOM 1100 C C . LYS A 1 145 ? -3.683 -11.648 -0.493 1.00 97.88 145 LYS A C 1
ATOM 1102 O O . LYS A 1 145 ? -2.616 -11.202 -0.916 1.00 97.88 145 LYS A O 1
ATOM 1107 N N . PHE A 1 146 ? -4.018 -11.675 0.797 1.00 98.56 146 PHE A N 1
ATOM 1108 C CA . PHE A 1 146 ? -3.210 -11.108 1.880 1.00 98.56 146 PHE A CA 1
ATOM 1109 C C . PHE A 1 146 ? -1.719 -11.518 1.791 1.00 98.56 146 PHE A C 1
ATOM 1111 O O . PHE A 1 146 ? -1.406 -12.720 1.778 1.00 98.56 146 PHE A O 1
ATOM 1118 N N . PRO A 1 147 ? -0.783 -10.555 1.701 1.00 98.12 147 PRO A N 1
ATOM 1119 C CA . PRO A 1 147 ? 0.640 -10.847 1.576 1.00 98.12 147 PRO A CA 1
ATOM 1120 C C . PRO A 1 147 ? 1.277 -11.191 2.935 1.00 98.12 147 PRO A C 1
ATOM 1122 O O . PRO A 1 147 ? 1.447 -10.329 3.788 1.00 98.12 147 PRO A O 1
ATOM 1125 N N . LYS A 1 148 ? 1.667 -12.461 3.130 1.00 96.50 148 LYS A N 1
ATOM 1126 C CA . LYS A 1 148 ? 2.233 -12.957 4.405 1.00 96.50 148 LYS A CA 1
ATOM 1127 C C . LYS A 1 148 ? 3.764 -12.848 4.534 1.00 96.50 148 LYS A C 1
ATOM 1129 O O . LYS A 1 148 ? 4.258 -12.752 5.653 1.00 96.50 148 LYS A O 1
ATOM 1134 N N . LYS A 1 149 ? 4.545 -12.904 3.441 1.00 98.19 149 LYS A N 1
ATOM 1135 C CA . LYS A 1 149 ? 6.022 -12.949 3.542 1.00 98.19 149 LYS A CA 1
ATOM 1136 C C . LYS A 1 149 ? 6.590 -11.543 3.755 1.00 98.19 149 LYS A C 1
ATOM 1138 O O . LYS A 1 149 ? 6.482 -10.711 2.856 1.00 98.19 149 LYS A O 1
ATOM 1143 N N . ARG A 1 150 ? 7.214 -11.307 4.912 1.00 98.31 150 ARG A N 1
ATOM 1144 C CA . ARG A 1 150 ? 7.897 -10.051 5.271 1.00 98.31 150 ARG A CA 1
ATOM 1145 C C . ARG A 1 150 ? 9.176 -9.821 4.461 1.00 98.31 150 ARG A C 1
ATOM 1147 O O . ARG A 1 150 ? 9.819 -10.772 4.017 1.00 98.31 150 ARG A O 1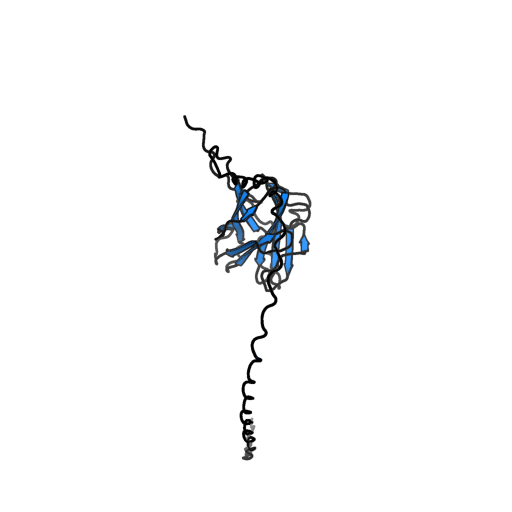
ATOM 1154 N N . THR A 1 151 ? 9.532 -8.554 4.273 1.00 98.38 151 THR A N 1
ATOM 1155 C CA . THR A 1 151 ? 10.684 -8.045 3.513 1.00 98.38 151 THR A CA 1
ATOM 1156 C C . THR A 1 151 ? 11.061 -6.640 3.997 1.00 98.38 151 THR A C 1
ATOM 1158 O O . THR A 1 151 ? 10.235 -5.940 4.574 1.00 98.38 151 THR A O 1
ATOM 1161 N N . THR A 1 152 ? 12.283 -6.192 3.715 1.00 98.50 152 THR A N 1
ATOM 1162 C CA . THR A 1 152 ? 12.754 -4.816 3.978 1.00 98.50 152 THR A CA 1
ATOM 1163 C C . THR A 1 152 ? 12.434 -3.831 2.843 1.00 98.50 152 THR A C 1
ATOM 1165 O O . THR A 1 152 ? 12.967 -2.729 2.828 1.00 98.50 152 THR A O 1
ATOM 1168 N N . ALA A 1 153 ? 11.622 -4.215 1.853 1.00 98.19 153 ALA A N 1
ATOM 1169 C CA . ALA A 1 153 ? 11.386 -3.416 0.651 1.00 98.19 153 ALA A CA 1
ATOM 1170 C C . ALA A 1 153 ? 10.090 -2.596 0.732 1.00 98.19 153 ALA A C 1
ATOM 1172 O O . ALA A 1 153 ? 9.051 -3.125 1.128 1.00 98.19 153 ALA A O 1
ATOM 1173 N N . ASN A 1 154 ? 10.139 -1.347 0.270 1.00 98.19 154 ASN A N 1
ATOM 1174 C CA . ASN A 1 154 ? 8.950 -0.570 -0.064 1.00 98.19 154 ASN A CA 1
ATOM 1175 C C . ASN A 1 154 ? 8.490 -0.944 -1.483 1.00 98.19 154 ASN A C 1
ATOM 1177 O O . ASN A 1 154 ? 9.299 -0.955 -2.412 1.00 98.19 154 ASN A O 1
ATOM 1181 N N . TYR A 1 155 ? 7.203 -1.257 -1.648 1.00 97.50 155 TYR A N 1
ATOM 1182 C CA . TYR A 1 155 ? 6.579 -1.584 -2.939 1.00 97.50 155 TYR A CA 1
ATOM 1183 C C . TYR A 1 155 ? 5.705 -0.453 -3.504 1.00 97.50 155 TYR A C 1
ATOM 1185 O O . TYR A 1 155 ? 4.991 -0.680 -4.483 1.00 97.50 155 TYR A O 1
ATOM 1193 N N . LEU A 1 156 ? 5.790 0.735 -2.894 1.00 97.75 156 LEU A N 1
ATOM 1194 C CA . LEU A 1 156 ? 5.184 1.992 -3.322 1.00 97.75 156 LEU A CA 1
ATOM 1195 C C . LEU A 1 156 ? 3.654 1.885 -3.440 1.00 97.75 156 LEU A C 1
ATOM 1197 O O . LEU A 1 156 ? 3.061 2.030 -4.509 1.00 97.75 156 LEU A O 1
ATOM 1201 N N . VAL A 1 157 ? 3.028 1.569 -2.309 1.00 98.25 157 VAL A N 1
ATOM 1202 C CA . VAL A 1 157 ? 1.575 1.517 -2.126 1.00 98.25 157 VAL A CA 1
ATOM 1203 C C . VAL A 1 157 ? 1.241 2.048 -0.743 1.00 98.25 157 VAL A C 1
ATOM 1205 O O . VAL A 1 157 ? 1.908 1.680 0.224 1.00 98.25 157 VAL A O 1
ATOM 1208 N N . ASP A 1 158 ? 0.229 2.900 -0.674 1.00 98.38 158 ASP A N 1
ATOM 1209 C CA . ASP A 1 158 ? -0.068 3.738 0.481 1.00 98.38 158 ASP A CA 1
ATOM 1210 C C . ASP A 1 158 ? -1.576 3.812 0.768 1.00 98.38 158 ASP A C 1
ATOM 1212 O O . ASP A 1 158 ? -2.414 3.383 -0.038 1.00 98.38 158 ASP A O 1
ATOM 1216 N N . VAL A 1 159 ? -1.917 4.355 1.929 1.00 98.25 159 VAL A N 1
ATOM 1217 C CA . VAL A 1 159 ? -3.247 4.824 2.301 1.00 98.25 159 VAL A CA 1
ATOM 1218 C C . VAL A 1 159 ? -3.308 6.344 2.194 1.00 98.25 159 VAL A C 1
ATOM 1220 O O . VAL A 1 159 ? -2.333 7.035 2.460 1.00 98.25 159 VAL A O 1
ATOM 1223 N N . VAL A 1 160 ? -4.486 6.856 1.859 1.00 97.88 160 VAL A N 1
ATOM 1224 C CA . VAL A 1 160 ? -4.850 8.256 2.069 1.00 97.88 160 VAL A CA 1
ATOM 1225 C C . VAL A 1 160 ? -5.828 8.259 3.231 1.00 97.88 160 VAL A C 1
ATOM 1227 O O . VAL A 1 160 ? -6.910 7.670 3.130 1.00 97.88 160 VAL A O 1
ATOM 1230 N N . ALA A 1 161 ? -5.433 8.852 4.351 1.00 96.75 161 ALA A N 1
ATOM 1231 C CA . ALA A 1 161 ? -6.251 8.938 5.550 1.00 96.75 161 ALA A CA 1
ATOM 1232 C C . ALA A 1 161 ? -6.435 10.391 5.986 1.00 96.75 161 ALA A C 1
ATOM 1234 O O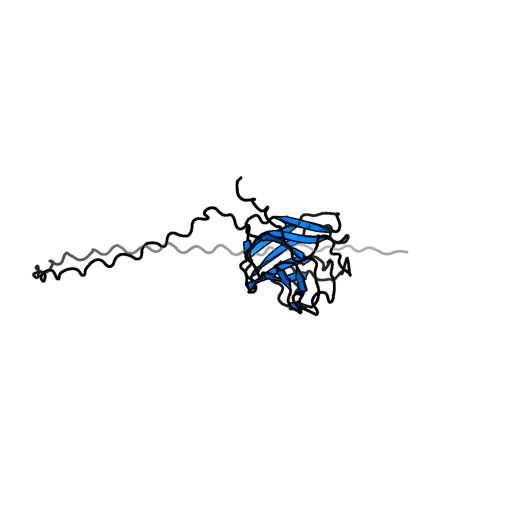 . ALA A 1 161 ? -5.586 11.235 5.729 1.00 96.75 161 ALA A O 1
ATOM 1235 N N . VAL A 1 162 ? -7.549 10.673 6.647 1.00 94.81 162 VAL A N 1
ATOM 1236 C CA . VAL A 1 162 ? -7.865 11.977 7.229 1.00 94.81 162 VAL A CA 1
ATOM 1237 C C . VAL A 1 162 ? -7.829 11.813 8.742 1.00 94.81 162 VAL A C 1
ATOM 1239 O O . VAL A 1 162 ? -8.500 10.921 9.272 1.00 94.81 162 VAL A O 1
ATOM 1242 N N . LYS A 1 163 ? -7.032 12.627 9.440 1.00 89.44 163 LYS A N 1
ATOM 1243 C CA . LYS A 1 163 ? -7.093 12.692 10.907 1.00 89.44 163 LYS A CA 1
ATOM 1244 C C . LYS A 1 163 ? -8.435 13.283 11.331 1.00 89.44 163 LYS A C 1
ATOM 1246 O O . LYS A 1 163 ? -8.908 14.228 10.701 1.00 89.44 163 LYS A O 1
ATOM 1251 N N . ALA A 1 164 ? -9.022 12.759 12.403 1.00 70.19 164 ALA A N 1
ATOM 1252 C CA . ALA A 1 164 ? -10.159 13.423 13.027 1.00 70.19 164 ALA A CA 1
ATOM 1253 C C . ALA A 1 164 ? -9.703 14.800 13.534 1.00 70.19 164 ALA A C 1
ATOM 1255 O O . ALA A 1 164 ? -8.766 14.898 14.327 1.00 70.19 164 ALA A O 1
ATOM 1256 N N . THR A 1 165 ? -10.331 15.868 13.051 1.00 61.00 165 THR A N 1
ATOM 1257 C CA . THR A 1 165 ? -10.187 17.186 13.663 1.00 61.00 165 THR A CA 1
ATOM 1258 C C . THR A 1 165 ? -10.969 17.178 14.968 1.00 61.00 165 THR A C 1
ATOM 1260 O O . THR A 1 165 ? -12.100 16.696 15.017 1.00 61.00 165 THR A O 1
ATOM 1263 N N . ALA A 1 166 ? -10.376 17.707 16.039 1.00 51.19 166 ALA A N 1
ATOM 1264 C CA . ALA A 1 166 ? -11.096 17.938 17.284 1.00 51.19 166 ALA A CA 1
ATOM 1265 C C . ALA A 1 166 ? -12.117 19.068 17.062 1.00 51.19 166 ALA A C 1
ATOM 1267 O O . ALA A 1 166 ? -11.823 20.242 17.277 1.00 51.19 166 ALA A O 1
ATOM 1268 N N . SER A 1 167 ? -13.304 18.714 16.566 1.00 42.75 167 SER A N 1
ATOM 1269 C CA . SER A 1 167 ? -14.425 19.640 16.452 1.00 42.75 167 SER A CA 1
ATOM 1270 C C . SER A 1 167 ? -15.032 19.840 17.835 1.00 42.75 167 SER A C 1
ATOM 1272 O O . SER A 1 167 ? -15.634 18.926 18.399 1.00 42.75 167 SER A O 1
ATOM 1274 N N . ALA A 1 168 ? -14.887 21.042 18.384 1.00 48.78 168 ALA A N 1
ATOM 1275 C CA . ALA A 1 168 ? -15.544 21.439 19.621 1.00 48.78 168 ALA A CA 1
ATOM 1276 C C . ALA A 1 168 ? -17.042 21.729 19.383 1.00 48.78 168 ALA A C 1
ATOM 1278 O O . ALA A 1 168 ? -17.467 22.877 19.461 1.00 48.78 168 ALA A O 1
ATOM 1279 N N . ALA A 1 169 ? -17.821 20.688 19.061 1.00 45.22 169 ALA A N 1
ATOM 1280 C CA . ALA A 1 169 ? -19.284 20.635 19.180 1.00 45.22 169 ALA A CA 1
ATOM 1281 C C . ALA A 1 169 ? -19.797 19.206 18.896 1.00 45.22 169 ALA A C 1
ATOM 1283 O O . ALA A 1 169 ? -19.788 18.766 17.751 1.00 45.22 169 ALA A O 1
ATOM 1284 N N . ALA A 1 170 ? -20.245 18.517 19.951 1.00 44.78 170 ALA A N 1
ATOM 1285 C CA . ALA A 1 170 ? -21.136 17.347 19.955 1.00 44.78 170 ALA A CA 1
ATOM 1286 C C . ALA A 1 170 ? -21.108 16.390 18.735 1.00 44.78 170 ALA A C 1
ATOM 1288 O O . ALA A 1 170 ? -22.022 16.381 17.911 1.00 44.78 170 ALA A O 1
ATOM 1289 N N . GLU A 1 171 ? -20.158 15.451 18.718 1.00 45.22 171 GLU A N 1
ATOM 1290 C CA . GLU A 1 171 ? -20.509 14.092 18.278 1.00 45.22 171 GLU A CA 1
ATOM 1291 C C . GLU A 1 171 ? -21.429 13.492 19.364 1.00 45.22 171 GLU A C 1
ATOM 1293 O O . GLU A 1 171 ? -21.162 13.719 20.552 1.00 45.22 171 GLU A O 1
ATOM 1298 N N . PRO A 1 172 ? -22.527 12.784 19.030 1.00 44.94 172 PRO A N 1
ATOM 1299 C CA . PRO A 1 172 ? -23.385 12.195 20.047 1.00 44.94 172 PRO A CA 1
ATOM 1300 C C . PRO A 1 172 ? -22.600 11.129 20.812 1.00 44.94 172 PRO A C 1
ATOM 1302 O O . PRO A 1 172 ? -22.409 10.009 20.335 1.00 44.94 172 PRO A O 1
ATOM 1305 N N . SER A 1 173 ? -22.178 11.478 22.031 1.00 46.28 173 SER A N 1
ATOM 1306 C CA . SER A 1 173 ? -21.830 10.483 23.040 1.00 46.28 173 SER A CA 1
ATOM 1307 C C . SER A 1 173 ? -22.983 9.480 23.089 1.00 46.28 173 SER A C 1
ATOM 1309 O O . SER A 1 173 ? -24.134 9.924 23.192 1.00 46.28 173 SER A O 1
ATOM 1311 N N . PRO A 1 174 ? -22.733 8.162 22.976 1.00 48.44 174 PRO A N 1
ATOM 1312 C CA . PRO A 1 174 ? -23.800 7.193 23.137 1.00 48.44 174 PRO A CA 1
ATOM 1313 C C . PRO A 1 174 ? -24.381 7.424 24.526 1.00 48.44 174 PRO A C 1
ATOM 1315 O O . PRO A 1 174 ? -23.682 7.235 25.522 1.00 48.44 174 PRO A O 1
ATOM 1318 N N . THR A 1 175 ? -25.637 7.875 24.590 1.00 46.19 175 THR A N 1
ATOM 1319 C CA . THR A 1 175 ? -26.348 7.993 25.859 1.00 46.19 175 THR A CA 1
ATOM 1320 C C . THR A 1 175 ? -26.213 6.633 26.530 1.00 46.19 175 THR A C 1
ATOM 1322 O O . THR A 1 175 ? -26.636 5.645 25.918 1.00 46.19 175 THR A O 1
ATOM 1325 N N . PRO A 1 176 ? -25.579 6.525 27.713 1.00 48.25 176 PRO A N 1
ATOM 1326 C CA . PRO A 1 176 ? -25.555 5.254 28.405 1.00 48.25 176 PRO A CA 1
ATOM 1327 C C . PRO A 1 176 ? -27.016 4.904 28.639 1.00 48.25 176 PRO A C 1
ATOM 1329 O O . PRO A 1 176 ? -27.721 5.642 29.328 1.00 48.25 176 PRO A O 1
ATOM 1332 N N . THR A 1 177 ? -27.492 3.836 27.993 1.00 47.44 177 THR A N 1
ATOM 1333 C CA . THR A 1 177 ? -28.824 3.306 28.264 1.00 47.44 177 THR A CA 1
ATOM 1334 C C . THR A 1 177 ? -28.893 3.121 29.764 1.00 47.44 177 THR A C 1
ATOM 1336 O O . THR A 1 177 ? -28.059 2.400 30.316 1.00 47.44 177 THR A O 1
ATOM 1339 N N . SER A 1 178 ? -29.815 3.836 30.411 1.00 43.91 178 SER A N 1
ATOM 1340 C CA . SER A 1 178 ? -29.976 3.798 31.857 1.00 43.91 178 SER A CA 1
ATOM 1341 C C . SER A 1 178 ? -29.980 2.339 32.282 1.00 43.91 178 SER A C 1
ATOM 1343 O O . SER A 1 178 ? -30.813 1.569 31.794 1.00 43.91 178 SER A O 1
ATOM 1345 N N . SER A 1 179 ? -29.040 1.944 33.147 1.00 53.38 179 SER A N 1
ATOM 1346 C CA . SER A 1 179 ? -29.137 0.638 33.796 1.00 53.38 179 SER A CA 1
ATOM 1347 C C . SER A 1 179 ? -30.542 0.559 34.386 1.00 53.38 179 SER A C 1
ATOM 1349 O O . SER A 1 179 ? -30.938 1.529 35.041 1.00 53.38 179 SER A O 1
ATOM 1351 N N . PRO A 1 180 ? -31.317 -0.510 34.131 1.00 52.91 180 PRO A N 1
ATOM 1352 C CA . PRO A 1 180 ? -32.677 -0.581 34.632 1.00 52.91 180 PRO A CA 1
ATOM 1353 C C . PRO A 1 180 ? -32.642 -0.376 36.143 1.00 52.91 180 PRO A C 1
ATOM 1355 O O . PRO A 1 180 ? -31.910 -1.072 36.852 1.00 52.91 180 PRO A O 1
ATOM 1358 N N . THR A 1 181 ? -33.398 0.611 36.626 1.00 50.44 181 THR A N 1
ATOM 1359 C CA . THR A 1 181 ? -33.610 0.805 38.057 1.00 50.44 181 THR A CA 1
ATOM 1360 C C . THR A 1 181 ? -34.127 -0.513 38.609 1.00 50.44 181 THR A C 1
ATOM 1362 O O . THR A 1 181 ? -35.146 -1.017 38.130 1.00 50.44 181 THR A O 1
ATOM 1365 N N . ALA A 1 182 ? -33.417 -1.088 39.582 1.00 47.75 182 ALA A N 1
ATOM 1366 C CA . ALA A 1 182 ? -33.850 -2.314 40.231 1.00 47.75 182 ALA A CA 1
ATOM 1367 C C . ALA A 1 182 ? -35.238 -2.071 40.834 1.00 47.75 182 ALA A C 1
ATOM 1369 O O . ALA A 1 182 ? -35.384 -1.347 41.818 1.00 47.75 182 ALA A O 1
ATOM 1370 N N . THR A 1 183 ? -36.265 -2.622 40.188 1.00 47.34 183 THR A N 1
ATOM 1371 C CA . THR A 1 183 ? -37.631 -2.551 40.701 1.00 47.34 183 THR A CA 1
ATOM 1372 C C . THR A 1 183 ? -37.673 -3.364 41.985 1.00 47.34 183 THR A C 1
ATOM 1374 O O . THR A 1 183 ? -37.099 -4.453 42.047 1.00 47.34 183 THR A O 1
ATOM 1377 N N . SER A 1 184 ? -38.305 -2.808 43.016 1.00 48.06 184 SER A N 1
ATOM 1378 C CA . SER A 1 184 ? -38.447 -3.435 44.328 1.00 48.06 184 SER A CA 1
ATOM 1379 C C . SER A 1 184 ? -38.929 -4.881 44.194 1.00 48.06 184 SER A C 1
ATOM 1381 O O . SER A 1 184 ? -39.800 -5.167 43.372 1.00 48.06 184 SER A O 1
ATOM 1383 N N . SER A 1 185 ? -38.364 -5.780 45.007 1.00 54.41 185 SER A N 1
ATOM 1384 C CA . SER A 1 185 ? -38.756 -7.194 45.036 1.00 54.41 185 SER A CA 1
ATOM 1385 C C . SER A 1 185 ? -40.281 -7.330 45.112 1.00 54.41 185 SER A C 1
ATOM 1387 O O . SER A 1 185 ? -40.882 -6.672 45.967 1.00 54.41 185 SER A O 1
ATOM 1389 N N . PRO A 1 186 ? -40.920 -8.176 44.281 1.00 51.47 186 PRO A N 1
ATOM 1390 C CA . PRO A 1 186 ? -42.353 -8.398 44.388 1.00 51.47 186 PRO A CA 1
ATOM 1391 C C . PRO A 1 186 ? -42.691 -8.963 45.770 1.00 51.47 186 PRO A C 1
ATOM 1393 O O . PRO A 1 186 ? -42.004 -9.851 46.282 1.00 51.47 186 PRO A O 1
ATOM 1396 N N . THR A 1 187 ? -43.762 -8.452 46.373 1.00 56.88 187 THR A N 1
ATOM 1397 C CA . THR A 1 187 ? -44.334 -9.022 47.593 1.00 56.88 187 THR A CA 1
ATOM 1398 C C . THR A 1 187 ? -44.883 -10.412 47.279 1.00 56.88 187 THR A C 1
ATOM 1400 O O . THR A 1 187 ? -45.615 -10.588 46.303 1.00 56.88 187 THR A O 1
ATOM 1403 N N . ALA A 1 188 ? -44.534 -11.407 48.099 1.00 46.47 188 ALA A N 1
ATOM 1404 C CA . ALA A 1 188 ? -45.032 -12.768 47.934 1.00 46.47 188 ALA A CA 1
ATOM 1405 C C . ALA A 1 188 ? -46.568 -12.776 48.000 1.00 46.47 188 ALA A C 1
ATOM 1407 O O . ALA A 1 188 ? -47.157 -12.467 49.034 1.00 46.47 188 ALA A O 1
ATOM 1408 N N . THR A 1 189 ? -47.209 -13.104 46.879 1.00 51.59 189 THR A N 1
ATOM 1409 C CA . THR A 1 189 ? -48.664 -13.269 46.805 1.00 51.59 189 THR A CA 1
ATOM 1410 C C . THR A 1 189 ? -49.019 -14.705 47.191 1.00 51.59 189 THR A C 1
ATOM 1412 O O . THR A 1 189 ? -48.254 -15.629 46.911 1.00 51.59 189 THR A O 1
ATOM 1415 N N . SER A 1 190 ? -50.151 -14.884 47.872 1.00 51.94 190 SER A N 1
ATOM 1416 C CA . SER A 1 190 ? -50.602 -16.147 48.468 1.00 51.94 190 SER A CA 1
ATOM 1417 C C . SER A 1 190 ? -50.600 -17.328 47.488 1.00 51.94 190 SER A C 1
ATOM 1419 O O . SER A 1 190 ? -50.906 -17.166 46.308 1.00 51.94 190 SER A O 1
ATOM 1421 N N . SER A 1 191 ? -50.326 -18.533 48.003 1.00 53.62 191 SER A N 1
ATOM 1422 C CA . SER A 1 191 ? -50.374 -19.784 47.231 1.00 53.62 191 SER A CA 1
ATOM 1423 C C . SER A 1 191 ? -51.710 -19.955 46.491 1.00 53.62 191 SER A C 1
ATOM 1425 O O . SER A 1 191 ? -52.760 -19.766 47.110 1.00 53.62 191 SER A O 1
ATOM 1427 N N . PRO A 1 192 ? -51.709 -20.385 45.215 1.00 56.31 192 PRO A N 1
ATOM 1428 C CA . PRO A 1 192 ? -52.938 -20.729 44.512 1.00 56.31 192 PRO A CA 1
ATOM 1429 C C . PRO A 1 192 ? -53.594 -21.973 45.126 1.00 56.31 192 PRO A C 1
ATOM 1431 O O . PRO A 1 192 ? -52.917 -22.916 45.542 1.00 56.31 192 PRO A O 1
ATOM 1434 N N . THR A 1 193 ? -54.926 -21.987 45.151 1.00 58.06 193 THR A N 1
ATOM 1435 C CA . THR A 1 193 ? -55.729 -23.161 45.514 1.00 58.06 193 THR A CA 1
ATOM 1436 C C . THR A 1 193 ? -55.795 -24.127 44.329 1.00 58.06 193 THR A C 1
ATOM 1438 O O . THR A 1 193 ? -56.025 -23.710 43.193 1.00 58.06 193 THR A O 1
ATOM 1441 N N . ALA A 1 194 ? -55.602 -25.425 44.578 1.00 51.00 194 ALA A N 1
ATOM 1442 C CA . ALA A 1 194 ? -55.665 -26.442 43.531 1.00 51.00 194 ALA A CA 1
ATOM 1443 C C . ALA A 1 194 ? -57.058 -26.475 42.874 1.00 51.00 194 ALA A C 1
ATOM 1445 O O . ALA A 1 194 ? -58.069 -26.633 43.555 1.00 51.00 194 ALA A O 1
ATOM 1446 N N . THR A 1 195 ? -57.098 -26.341 41.548 1.00 54.28 195 THR A N 1
ATOM 1447 C CA . THR A 1 195 ? -58.322 -26.482 40.743 1.00 54.28 195 THR A CA 1
ATOM 1448 C C . THR A 1 195 ? -58.337 -27.861 40.076 1.00 54.28 195 THR A C 1
ATOM 1450 O O . THR A 1 195 ? -57.281 -28.413 39.768 1.00 54.28 195 THR A O 1
ATOM 1453 N N . SER A 1 196 ? -59.526 -28.438 39.908 1.00 53.91 196 SER A N 1
ATOM 1454 C CA . SER A 1 196 ? -59.758 -29.835 39.519 1.00 53.91 196 SER A CA 1
ATOM 1455 C C . SER A 1 196 ? -59.087 -30.262 38.204 1.00 53.91 196 SER A C 1
ATOM 1457 O O . SER A 1 196 ? -58.961 -29.478 37.267 1.00 53.91 196 SER A O 1
ATOM 1459 N N . SER A 1 197 ? -58.712 -31.546 38.129 1.00 55.81 197 SER A N 1
ATOM 1460 C CA . SER A 1 197 ? -58.098 -32.181 36.952 1.00 55.81 197 SER A CA 1
ATOM 1461 C C . SER A 1 197 ? -58.916 -31.978 35.666 1.00 55.81 197 SER A C 1
ATOM 1463 O O . SER A 1 197 ? -60.141 -32.124 35.708 1.00 55.81 197 SER A O 1
ATOM 1465 N N . PRO A 1 198 ? -58.277 -31.737 34.503 1.00 59.00 198 PRO A N 1
ATOM 1466 C CA . PRO A 1 198 ? -58.975 -31.729 33.222 1.00 59.00 198 PRO A CA 1
ATOM 1467 C C . PRO A 1 198 ? -59.538 -33.118 32.889 1.00 59.00 198 PRO A C 1
ATOM 1469 O O . PRO A 1 198 ? -58.937 -34.147 33.202 1.00 59.00 198 PRO A O 1
ATOM 1472 N N . THR A 1 199 ? -60.693 -33.135 32.222 1.00 56.97 199 THR A N 1
ATOM 1473 C CA . THR A 1 199 ? -61.286 -34.350 31.642 1.00 56.97 199 THR A CA 1
ATOM 1474 C C . THR A 1 199 ? -60.568 -34.691 30.336 1.00 56.97 199 THR A C 1
ATOM 1476 O O . THR A 1 199 ? -60.277 -33.797 29.544 1.00 56.97 199 THR A O 1
ATOM 1479 N N . ALA A 1 200 ? -60.274 -35.971 30.097 1.00 52.53 200 ALA A N 1
ATOM 1480 C CA . ALA A 1 200 ? -59.590 -36.405 28.883 1.00 52.53 200 ALA A CA 1
ATOM 1481 C C . ALA A 1 200 ? -60.512 -36.329 27.651 1.00 52.53 200 ALA A C 1
ATOM 1483 O O . ALA A 1 200 ? -61.531 -37.017 27.590 1.00 52.53 200 ALA A O 1
ATOM 1484 N N . THR A 1 201 ? -60.129 -35.531 26.653 1.00 50.09 201 THR A N 1
ATOM 1485 C CA . THR A 1 201 ? -60.787 -35.498 25.336 1.00 50.09 201 THR A CA 1
ATOM 1486 C C . THR A 1 201 ? -60.204 -36.582 24.421 1.00 50.09 201 THR A C 1
ATOM 1488 O O . THR A 1 201 ? -59.029 -36.934 24.525 1.00 50.09 201 THR A O 1
ATOM 1491 N N . SER A 1 202 ? -61.036 -37.141 23.543 1.00 53.28 202 SER A N 1
ATOM 1492 C CA . SER A 1 202 ? -60.771 -38.360 22.770 1.00 53.28 202 SER A CA 1
ATOM 1493 C C . SER A 1 202 ? -59.603 -38.284 21.771 1.00 53.28 202 SER A C 1
ATOM 1495 O O . SER A 1 202 ? -59.259 -37.234 21.234 1.00 53.28 202 SER A O 1
ATOM 1497 N N . SER A 1 203 ? -59.016 -39.461 21.508 1.00 55.81 203 SER A N 1
ATOM 1498 C CA . SER A 1 203 ? -57.899 -39.693 20.578 1.00 55.81 203 SER A CA 1
ATOM 1499 C C . SER A 1 203 ? -58.147 -39.145 19.163 1.00 55.81 203 SER A C 1
ATOM 1501 O O . SER A 1 203 ? -59.259 -39.293 18.650 1.00 55.81 203 SER A O 1
ATOM 1503 N N . PRO A 1 204 ? -57.113 -38.633 18.464 1.00 61.78 204 PRO A N 1
ATOM 1504 C CA . PRO A 1 204 ? -57.215 -38.328 17.041 1.00 61.78 204 PRO A CA 1
ATOM 1505 C C . PRO A 1 204 ? -57.433 -39.601 16.211 1.00 61.78 204 PRO A C 1
ATOM 1507 O O . PRO A 1 204 ? -56.859 -40.656 16.493 1.00 61.78 204 PRO A O 1
ATOM 1510 N N . THR A 1 205 ? -58.248 -39.486 15.164 1.00 56.53 205 THR A N 1
ATOM 1511 C CA . THR A 1 205 ? -58.459 -40.529 14.151 1.00 56.53 205 THR A CA 1
ATOM 1512 C C . THR A 1 205 ? -57.252 -40.604 13.213 1.00 56.53 205 THR A C 1
ATOM 1514 O O . THR A 1 205 ? -56.720 -39.574 12.798 1.00 56.53 205 THR A O 1
ATOM 1517 N N . ALA A 1 206 ? -56.810 -41.814 12.862 1.00 52.97 206 ALA A N 1
ATOM 1518 C CA . ALA A 1 206 ? -55.672 -42.003 11.965 1.00 52.97 206 ALA A CA 1
ATOM 1519 C C . ALA A 1 206 ? -55.970 -41.481 10.546 1.00 52.97 206 ALA A C 1
ATOM 1521 O O . ALA A 1 206 ? -56.979 -41.843 9.942 1.00 52.97 206 ALA A O 1
ATOM 1522 N N . SER A 1 207 ? -55.066 -40.659 10.004 1.00 51.41 207 SER A N 1
ATOM 1523 C CA . SER A 1 207 ? -55.110 -40.233 8.601 1.00 51.41 207 SER A CA 1
ATOM 1524 C C . SER A 1 207 ? -54.583 -41.342 7.684 1.00 51.41 207 SER A C 1
ATOM 1526 O O . SER A 1 207 ? -53.662 -42.072 8.054 1.00 51.41 207 SER A O 1
ATOM 1528 N N . ALA A 1 208 ? -55.172 -41.482 6.495 1.00 54.88 208 ALA A N 1
ATOM 1529 C CA . ALA A 1 208 ? -54.881 -42.583 5.580 1.00 54.88 208 ALA A CA 1
ATOM 1530 C C . ALA A 1 208 ? -53.452 -42.535 4.999 1.00 54.88 208 ALA A C 1
ATOM 1532 O O . ALA A 1 208 ? -52.887 -41.470 4.751 1.00 54.88 208 ALA A O 1
ATOM 1533 N N . SER A 1 209 ? -52.887 -43.721 4.756 1.00 52.75 209 SER A N 1
ATOM 1534 C CA . SER A 1 209 ? -51.542 -43.901 4.194 1.00 52.75 209 SER A CA 1
ATOM 1535 C C . SER A 1 209 ? -51.447 -43.392 2.744 1.00 52.75 209 SER A C 1
ATOM 1537 O O . SER A 1 209 ? -52.359 -43.662 1.958 1.00 52.75 209 SER A O 1
ATOM 1539 N N . PRO A 1 210 ? -50.359 -42.704 2.341 1.00 61.25 210 PRO A N 1
ATOM 1540 C CA . PRO A 1 210 ? -50.175 -42.267 0.961 1.00 61.25 210 PRO A CA 1
ATOM 1541 C C . PRO A 1 210 ? -49.950 -43.456 0.015 1.00 61.25 210 PRO A C 1
ATOM 1543 O O . PRO A 1 210 ? -49.119 -44.331 0.261 1.00 61.25 210 PRO A O 1
ATOM 1546 N N . THR A 1 211 ? -50.665 -43.463 -1.108 1.00 52.69 211 THR A N 1
ATOM 1547 C CA . THR A 1 211 ? -50.491 -44.451 -2.180 1.00 52.69 211 THR A CA 1
ATOM 1548 C C . THR A 1 211 ? -49.141 -44.259 -2.877 1.00 52.69 211 THR A C 1
ATOM 1550 O O . THR A 1 211 ? -48.752 -43.134 -3.192 1.00 52.69 211 THR A O 1
ATOM 1553 N N . ALA A 1 212 ? -48.421 -45.353 -3.137 1.00 51.00 212 ALA A N 1
ATOM 1554 C CA . ALA A 1 212 ? -47.133 -45.303 -3.825 1.00 51.00 212 ALA A CA 1
ATOM 1555 C C . ALA A 1 212 ? -47.288 -44.812 -5.277 1.00 51.00 212 ALA A C 1
ATOM 1557 O O . ALA A 1 212 ? -48.107 -45.334 -6.032 1.00 51.00 212 ALA A O 1
ATOM 1558 N N . SER A 1 213 ? -46.471 -43.831 -5.673 1.00 50.50 213 SER A N 1
ATOM 1559 C CA . SER A 1 213 ? -46.384 -43.377 -7.066 1.00 50.50 213 SER A CA 1
ATOM 1560 C C . SER A 1 213 ? -45.564 -44.361 -7.909 1.00 50.50 213 SER A C 1
ATOM 1562 O O . SER A 1 213 ? -44.618 -44.973 -7.410 1.00 50.50 213 SER A O 1
ATOM 1564 N N . ALA A 1 214 ? -45.936 -44.531 -9.178 1.00 50.28 214 ALA A N 1
ATOM 1565 C CA . ALA A 1 214 ? -45.397 -45.574 -10.047 1.00 50.28 214 ALA A CA 1
ATOM 1566 C C . ALA A 1 214 ? -43.907 -45.385 -10.402 1.00 50.28 214 ALA A C 1
ATOM 1568 O O . ALA A 1 214 ? -43.407 -44.270 -10.548 1.00 50.28 214 ALA A O 1
ATOM 1569 N N . SER A 1 215 ? -43.211 -46.512 -10.582 1.00 50.53 215 SER A N 1
ATOM 1570 C CA . SER A 1 215 ? -41.799 -46.567 -10.983 1.00 50.53 215 SER A CA 1
ATOM 1571 C C . SER A 1 215 ? -41.586 -46.055 -12.420 1.00 50.53 215 SER A C 1
ATOM 1573 O O . SER A 1 215 ? -42.381 -46.402 -13.298 1.00 50.53 215 SER A O 1
ATOM 1575 N N . PRO A 1 216 ? -40.521 -45.281 -12.711 1.00 58.56 216 PRO A N 1
ATOM 1576 C CA . PRO A 1 216 ? -40.224 -44.832 -14.068 1.00 58.56 216 PRO A CA 1
ATOM 1577 C C . PRO A 1 216 ? -39.761 -45.989 -14.966 1.00 58.56 216 PRO A C 1
ATOM 1579 O O . PRO A 1 216 ? -38.866 -46.761 -14.620 1.00 58.56 216 PRO A O 1
ATOM 1582 N N . THR A 1 217 ? -40.347 -46.080 -16.159 1.00 49.53 217 THR A N 1
ATOM 1583 C CA . THR A 1 217 ? -39.969 -47.051 -17.196 1.00 49.53 217 THR A CA 1
ATOM 1584 C C . THR A 1 217 ? -38.568 -46.759 -17.743 1.00 49.53 217 THR A C 1
ATOM 1586 O O . THR A 1 217 ? -38.232 -45.610 -18.031 1.00 49.53 217 THR A O 1
ATOM 1589 N N . ALA A 1 218 ? -37.746 -47.797 -17.919 1.00 47.03 218 ALA A N 1
ATOM 1590 C CA . ALA A 1 218 ? -36.410 -47.658 -18.494 1.00 47.03 218 ALA A CA 1
ATOM 1591 C C . ALA A 1 218 ? -36.473 -47.233 -19.975 1.00 47.03 218 ALA A C 1
ATOM 1593 O O . ALA A 1 218 ? -37.151 -47.868 -20.782 1.00 47.03 218 ALA A O 1
ATOM 1594 N N . SER A 1 219 ? -35.736 -46.179 -20.339 1.00 48.16 219 SER A N 1
ATOM 1595 C CA . SER A 1 219 ? -35.575 -45.758 -21.736 1.00 48.16 219 SER A CA 1
ATOM 1596 C C . SER A 1 219 ? -34.625 -46.701 -22.481 1.00 48.16 219 SER A C 1
ATOM 1598 O O . SER A 1 219 ? -33.609 -47.124 -21.931 1.00 48.16 219 SER A O 1
ATOM 1600 N N . ALA A 1 220 ? -34.948 -47.010 -23.738 1.00 48.66 220 ALA A N 1
ATOM 1601 C CA . ALA A 1 220 ? -34.236 -47.999 -24.544 1.00 48.66 220 ALA A CA 1
ATOM 1602 C C . ALA A 1 220 ? -32.766 -47.631 -24.840 1.00 48.66 220 ALA A C 1
ATOM 1604 O O . ALA A 1 220 ? -32.398 -46.461 -24.950 1.00 48.66 220 ALA A O 1
ATOM 1605 N N . SER A 1 221 ? -31.943 -48.671 -25.000 1.00 48.47 221 SER A N 1
ATOM 1606 C CA . SER A 1 221 ? -30.520 -48.584 -25.349 1.00 48.47 221 SER A CA 1
ATOM 1607 C C . SER A 1 221 ? -30.313 -48.128 -26.806 1.00 48.47 221 SER A C 1
ATOM 1609 O O . SER A 1 221 ? -31.052 -48.590 -27.679 1.00 48.47 221 SER A O 1
ATOM 1611 N N . PRO A 1 222 ? -29.314 -47.278 -27.117 1.00 58.09 222 PRO A N 1
ATOM 1612 C CA . PRO A 1 222 ? -29.012 -46.898 -28.494 1.00 58.09 222 PRO A CA 1
ATOM 1613 C C . PRO A 1 222 ? -28.394 -48.066 -29.281 1.00 58.09 222 PRO A C 1
ATOM 1615 O O . PRO A 1 222 ? -27.360 -48.620 -28.905 1.00 58.09 222 PRO A O 1
ATOM 1618 N N . THR A 1 223 ? -29.002 -48.408 -30.416 1.00 44.69 223 THR A N 1
ATOM 1619 C CA . THR A 1 223 ? -28.473 -49.377 -31.387 1.00 44.69 223 THR A CA 1
ATOM 1620 C C . THR A 1 223 ? -27.182 -48.891 -32.044 1.00 44.69 223 THR A C 1
ATOM 1622 O O . THR A 1 223 ? -27.115 -47.779 -32.569 1.00 44.69 223 THR A O 1
ATOM 1625 N N . THR A 1 224 ? -26.173 -49.760 -32.090 1.00 46.41 224 THR A N 1
ATOM 1626 C CA . THR A 1 224 ? -24.935 -49.556 -32.851 1.00 46.41 224 THR A CA 1
ATOM 1627 C C . THR A 1 224 ? -25.202 -49.596 -34.355 1.00 46.41 224 THR A C 1
ATOM 1629 O O . THR A 1 224 ? -25.616 -50.633 -34.871 1.00 46.41 224 THR A O 1
ATOM 1632 N N . SER A 1 225 ? -24.912 -48.504 -35.065 1.00 49.69 225 SER A N 1
ATOM 1633 C CA . SER A 1 225 ? -24.874 -48.490 -36.533 1.00 49.69 225 SER A CA 1
ATOM 1634 C C . SER A 1 225 ? -23.447 -48.742 -37.023 1.00 49.69 225 SER A C 1
ATOM 1636 O O . SER A 1 225 ? -22.507 -48.116 -36.530 1.00 49.69 225 SER A O 1
ATOM 1638 N N . ALA A 1 226 ? -23.284 -49.664 -37.970 1.00 49.34 226 ALA A N 1
ATOM 1639 C CA . ALA A 1 226 ? -22.001 -50.077 -38.535 1.00 49.34 226 ALA A CA 1
ATOM 1640 C C . ALA A 1 226 ? -22.013 -49.986 -40.072 1.00 49.34 226 ALA A C 1
ATOM 1642 O O . ALA A 1 226 ? -23.078 -50.052 -40.682 1.00 49.34 226 ALA A O 1
ATOM 1643 N N . SER A 1 227 ? -20.817 -49.941 -40.680 1.00 42.19 227 SER A N 1
ATOM 1644 C CA . SER A 1 227 ? -20.576 -49.812 -42.137 1.00 42.19 227 SER A CA 1
ATOM 1645 C C . SER A 1 227 ? -20.957 -48.431 -42.721 1.00 42.19 227 SER A C 1
ATOM 1647 O O . SER A 1 227 ? -21.807 -47.745 -42.171 1.00 42.19 227 SER A O 1
ATOM 1649 N N . ALA A 1 228 ? -20.379 -47.901 -43.805 1.00 45.84 228 ALA A N 1
ATOM 1650 C CA . ALA A 1 228 ? -19.390 -48.384 -44.785 1.00 45.84 228 ALA A CA 1
ATOM 1651 C C . ALA A 1 228 ? -18.619 -47.145 -45.348 1.00 45.84 228 ALA A C 1
ATOM 1653 O O . ALA A 1 228 ? -19.059 -46.023 -45.113 1.00 45.84 228 ALA A O 1
ATOM 1654 N N . THR A 1 229 ? -17.516 -47.193 -46.110 1.00 44.97 229 THR A N 1
ATOM 1655 C CA . THR A 1 229 ? -16.612 -48.276 -46.556 1.00 44.97 229 THR A CA 1
ATOM 1656 C C . THR A 1 229 ? -15.231 -47.667 -46.905 1.00 44.97 229 THR A C 1
ATOM 1658 O O . THR A 1 229 ? -15.122 -46.448 -47.029 1.00 44.97 229 THR A O 1
ATOM 1661 N N . ALA A 1 230 ? -14.174 -48.471 -47.085 1.00 47.94 230 ALA A N 1
ATOM 1662 C CA . ALA A 1 230 ? -12.859 -47.988 -47.544 1.00 47.94 230 ALA A CA 1
ATOM 1663 C C . ALA A 1 230 ? -12.732 -47.965 -49.082 1.00 47.94 230 ALA A C 1
ATOM 1665 O O . ALA A 1 230 ? -13.111 -48.929 -49.740 1.00 47.94 230 ALA A O 1
ATOM 1666 N N . SER A 1 231 ? -12.104 -46.926 -49.649 1.00 46.91 231 SER A N 1
ATOM 1667 C CA . SER A 1 231 ? -11.499 -46.997 -50.989 1.00 46.91 231 SER A CA 1
ATOM 1668 C C . SER A 1 231 ? -10.275 -46.088 -51.095 1.00 46.91 231 SER A C 1
ATOM 1670 O O . SER A 1 231 ? -10.314 -44.920 -50.717 1.00 46.91 231 SER A O 1
ATOM 1672 N N . VAL A 1 232 ? -9.193 -46.647 -51.634 1.00 51.41 232 VAL A N 1
ATOM 1673 C CA . VAL A 1 232 ? -7.946 -45.957 -52.004 1.00 51.41 232 VAL A CA 1
AT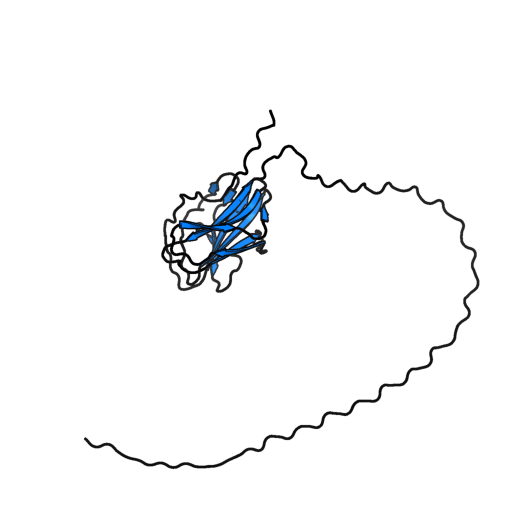OM 1674 C C . VAL A 1 232 ? -8.085 -45.471 -53.461 1.00 51.41 232 VAL A C 1
ATOM 1676 O O . VAL A 1 232 ? -8.935 -45.990 -54.191 1.00 51.41 232 VAL A O 1
ATOM 1679 N N . PRO A 1 233 ? -7.301 -44.477 -53.908 1.00 55.59 233 PRO A N 1
ATOM 1680 C CA . PRO A 1 233 ? -6.344 -44.819 -54.965 1.00 55.59 233 PRO A CA 1
ATOM 1681 C C . PRO A 1 233 ? -4.945 -44.216 -54.753 1.00 55.59 233 PRO A C 1
ATOM 1683 O O . PRO A 1 233 ? -4.743 -43.278 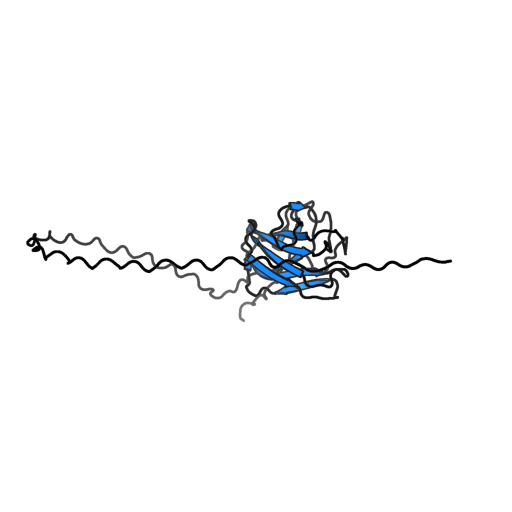-53.985 1.00 55.59 233 PRO A O 1
ATOM 1686 N N . ALA A 1 234 ? -3.972 -44.816 -55.436 1.00 49.69 234 ALA A N 1
ATOM 1687 C CA . ALA A 1 234 ? -2.562 -44.443 -55.408 1.00 49.69 234 ALA A CA 1
ATOM 1688 C C . ALA A 1 234 ? -2.182 -43.516 -56.578 1.00 49.69 234 ALA A C 1
ATOM 1690 O O . ALA A 1 234 ? -2.909 -43.410 -57.564 1.00 49.69 234 ALA A O 1
ATOM 1691 N N . GLY A 1 235 ? -0.994 -42.916 -56.481 1.00 43.38 235 GLY A N 1
ATOM 1692 C CA . GLY A 1 235 ? -0.361 -42.106 -57.525 1.00 43.38 235 GLY A CA 1
ATOM 1693 C C . GLY A 1 235 ? 0.159 -40.782 -56.957 1.00 43.38 235 GLY A C 1
ATOM 1694 O O . GLY A 1 235 ? -0.561 -40.089 -56.251 1.00 43.38 235 GLY A O 1
ATOM 1695 N N . GLY A 1 236 ? 1.400 -40.371 -57.195 1.00 40.56 236 GLY A N 1
ATOM 1696 C CA . GLY A 1 236 ? 2.497 -41.029 -57.906 1.00 40.56 236 GLY A CA 1
ATOM 1697 C C . GLY A 1 236 ? 3.644 -40.026 -58.038 1.00 40.56 236 GLY A C 1
ATOM 1698 O O . GLY A 1 236 ? 3.387 -38.851 -58.283 1.00 40.56 236 GLY A O 1
ATOM 1699 N N . ALA A 1 237 ? 4.889 -40.453 -57.832 1.00 44.25 237 ALA A N 1
ATOM 1700 C CA . ALA A 1 237 ? 6.054 -39.580 -57.956 1.00 44.25 237 ALA A CA 1
ATOM 1701 C C . ALA A 1 237 ? 6.770 -39.833 -59.287 1.00 44.25 237 ALA A C 1
ATOM 1703 O O . ALA A 1 237 ? 7.071 -40.985 -59.595 1.00 44.25 237 ALA A O 1
ATOM 1704 N N . VAL A 1 238 ? 7.094 -38.767 -60.021 1.00 49.53 238 VAL A N 1
ATOM 1705 C CA . VAL A 1 238 ? 8.109 -38.757 -61.085 1.00 49.53 238 VAL A CA 1
ATOM 1706 C C . VAL A 1 238 ? 8.808 -37.395 -61.111 1.00 49.53 238 VAL A C 1
ATOM 1708 O O . VAL A 1 238 ? 8.127 -36.376 -61.148 1.00 49.53 238 VAL A O 1
ATOM 1711 N N . THR A 1 239 ? 10.148 -37.451 -61.059 1.00 54.50 239 THR A N 1
ATOM 1712 C CA . THR A 1 239 ? 11.165 -36.435 -61.436 1.00 54.50 239 THR A CA 1
ATOM 1713 C C . THR A 1 239 ? 10.864 -34.959 -61.179 1.00 54.50 239 THR A C 1
ATOM 1715 O O . THR A 1 239 ? 10.176 -34.350 -62.028 1.00 54.50 239 THR A O 1
#